Protein AF-A0A7J8K5V8-F1 (afdb_monomer_lite)

InterPro domains:
  IPR052642 Coiled-coil and Forkhead-associated domain-containing protein [PTHR18853] (5-247)
  IPR060375 CCDC27/FHAD1, coiled-coil [PF28447] (1-233)

Sequence (247 aa):
MAQLEEYEQVIQDFQAELESTRTRYSLATGAILSLQRQVDFQESQLQKVSMENELLQTELRERKQQLQAMTDKFSNIREDKKQQEMAGLTEKDNLILRQQVWELEQELAKREHTISEFDAKVSQLQVQLSQSQKLLQRQQQLQEEAHSKTETVQQAEQQARVALESAQSRLERLRNKIIQATFSTLGTKSLATEISDNDILDALQRIISERTDYYNQLKQKGVKVPPLQQSEISSSASKPKKATASK

Secondary structure (DSSP, 8-state):
-HHHHHHHHHHHHHHHHHHHHHHHHHHHHHHHHHHHHHHHHHHHHHHHHHHHHHHHHHHHHHHHHHHHHHHHHHHHHHHHHHHHHHHHHHHHHHHHHHHHHHHHHHHHHHHHHHHHHHHHHHHHHHHHHHHHHHHHHHHHHHHHHHHHHHHHHHHHHHHHHHHHHHHHHHHHHHHHHHHHHHH-STTPPP--S---HHHHHHHHHHHHHHHHHHHHHHHHTT-----S---------PPPPP-----

Structure (mmCIF, N/CA/C/O backbone):
data_AF-A0A7J8K5V8-F1
#
_entry.id   AF-A0A7J8K5V8-F1
#
loop_
_atom_site.group_PDB
_atom_site.id
_atom_site.type_symbol
_atom_site.label_atom_id
_atom_site.label_alt_id
_atom_site.label_comp_id
_atom_site.label_asym_id
_atom_site.label_entity_id
_atom_site.label_seq_id
_atom_site.pdbx_PDB_ins_code
_atom_site.Cartn_x
_atom_site.Cartn_y
_atom_site.Cartn_z
_atom_site.occupancy
_atom_site.B_iso_or_equiv
_atom_site.auth_seq_id
_atom_site.auth_comp_id
_atom_site.auth_asym_id
_atom_site.auth_atom_id
_atom_site.pdbx_PDB_model_num
ATOM 1 N N . MET A 1 1 ? 67.544 40.973 -116.238 1.00 60.12 1 MET A N 1
ATOM 2 C CA . MET A 1 1 ? 68.318 39.957 -115.497 1.00 60.12 1 MET A CA 1
ATOM 3 C C . MET A 1 1 ? 68.198 40.200 -113.995 1.00 60.12 1 MET A C 1
ATOM 5 O O . MET A 1 1 ? 67.524 39.403 -113.372 1.00 60.12 1 MET A O 1
ATOM 9 N N . ALA A 1 2 ? 68.637 41.346 -113.452 1.00 70.31 2 ALA A N 1
ATOM 10 C CA . ALA A 1 2 ? 68.560 41.651 -112.007 1.00 70.31 2 ALA A CA 1
ATOM 11 C C . ALA A 1 2 ? 67.162 41.522 -111.345 1.00 70.31 2 ALA A C 1
ATOM 13 O O . ALA A 1 2 ? 67.040 40.910 -110.296 1.00 70.31 2 ALA A O 1
ATOM 14 N N . GLN A 1 3 ? 66.086 42.021 -111.970 1.00 71.94 3 GLN A N 1
ATOM 15 C CA . GLN A 1 3 ? 64.726 41.892 -111.403 1.00 71.94 3 GLN A CA 1
ATOM 16 C C . GLN A 1 3 ? 64.234 40.438 -111.323 1.00 71.94 3 GLN A C 1
ATOM 18 O O . GLN A 1 3 ? 63.462 40.093 -110.440 1.00 71.94 3 GLN A O 1
ATOM 23 N N . LEU A 1 4 ? 64.663 39.586 -112.257 1.00 76.19 4 LEU A N 1
ATOM 24 C CA . LEU A 1 4 ? 64.275 38.173 -112.302 1.00 76.19 4 LEU A CA 1
ATOM 25 C C . LEU A 1 4 ? 64.953 37.388 -111.170 1.00 76.19 4 LEU A C 1
ATOM 27 O O . LEU A 1 4 ? 64.303 36.567 -110.534 1.00 76.19 4 LEU A O 1
ATOM 31 N N . GLU A 1 5 ? 66.216 37.710 -110.884 1.00 79.00 5 GLU A N 1
ATOM 32 C CA . GLU A 1 5 ? 66.985 37.154 -109.763 1.00 79.00 5 GLU A CA 1
ATOM 33 C C . GLU A 1 5 ? 66.413 37.592 -108.402 1.00 79.00 5 GLU A C 1
ATOM 35 O O . GLU A 1 5 ? 66.308 36.777 -107.490 1.00 79.00 5 GLU A O 1
ATOM 40 N N . GLU A 1 6 ? 65.961 38.845 -108.265 1.00 80.50 6 GLU A N 1
ATOM 41 C CA . GLU A 1 6 ? 65.279 39.316 -107.048 1.00 80.50 6 GLU A CA 1
ATOM 42 C C . GLU A 1 6 ? 63.949 38.587 -106.803 1.00 80.50 6 GLU A C 1
ATOM 44 O O . GLU A 1 6 ? 63.669 38.171 -105.678 1.00 80.50 6 GLU A O 1
ATOM 49 N N . TYR A 1 7 ? 63.134 38.380 -107.844 1.00 84.38 7 TYR A N 1
ATOM 50 C CA . TYR A 1 7 ? 61.904 37.591 -107.716 1.00 84.38 7 TYR A CA 1
ATOM 51 C C . TYR A 1 7 ? 62.188 36.127 -107.360 1.00 84.38 7 TYR A C 1
ATOM 53 O O . TYR A 1 7 ? 61.447 35.541 -106.572 1.00 84.38 7 TYR A O 1
ATOM 61 N N . GLU A 1 8 ? 63.253 35.539 -107.905 1.00 85.94 8 GLU A N 1
ATOM 62 C CA . GLU A 1 8 ? 63.662 34.170 -107.587 1.00 85.94 8 GLU A CA 1
ATOM 63 C C . GLU A 1 8 ? 64.118 34.034 -106.125 1.00 85.94 8 GLU A C 1
ATOM 65 O O . GLU A 1 8 ? 63.679 33.109 -105.439 1.00 85.94 8 GLU A O 1
ATOM 70 N N . GLN A 1 9 ? 64.893 34.995 -105.611 1.00 87.81 9 GLN A N 1
ATOM 71 C CA . GLN A 1 9 ? 65.298 35.040 -104.202 1.00 87.81 9 GLN A CA 1
ATOM 72 C C . GLN A 1 9 ? 64.086 35.154 -103.264 1.00 87.81 9 GLN A C 1
ATOM 74 O O . GLN A 1 9 ? 63.970 34.398 -102.302 1.00 87.81 9 GLN A O 1
ATOM 79 N N . VAL A 1 10 ? 63.136 36.040 -103.577 1.00 90.25 10 VAL A N 1
ATOM 80 C CA . VAL A 1 10 ? 61.910 36.219 -102.781 1.00 90.25 10 VAL A CA 1
ATOM 81 C C . VAL A 1 10 ? 61.050 34.947 -102.770 1.00 90.25 10 VAL A C 1
ATOM 83 O O . VAL A 1 10 ? 60.479 34.593 -101.740 1.00 90.25 10 VAL A O 1
ATOM 86 N N . ILE A 1 11 ? 60.964 34.223 -103.891 1.00 89.56 11 ILE A N 1
ATOM 87 C CA . ILE A 1 11 ? 60.248 32.940 -103.957 1.00 89.56 11 ILE A CA 1
ATOM 88 C C . ILE A 1 11 ? 60.929 31.881 -103.078 1.00 89.56 11 ILE A C 1
ATOM 90 O O . ILE A 1 11 ? 60.230 31.138 -102.386 1.00 89.56 11 ILE A O 1
ATOM 94 N N . GLN A 1 12 ? 62.263 31.811 -103.077 1.00 91.69 12 GLN A N 1
ATOM 95 C CA . GLN A 1 12 ? 63.013 30.882 -102.224 1.00 91.69 12 GLN A CA 1
ATOM 96 C C . GLN A 1 12 ? 62.826 31.198 -100.733 1.00 91.69 12 GLN A C 1
ATOM 98 O O . GLN A 1 12 ? 62.569 30.286 -99.943 1.00 91.69 12 GLN A O 1
ATOM 103 N N . ASP A 1 13 ? 62.863 32.478 -100.357 1.00 91.56 13 ASP A N 1
ATOM 104 C CA . ASP A 1 13 ? 62.632 32.920 -98.978 1.00 91.56 13 ASP A CA 1
ATOM 105 C C . ASP A 1 13 ? 61.206 32.568 -98.513 1.00 91.56 13 ASP A C 1
ATOM 107 O O . ASP A 1 13 ? 61.022 32.000 -97.432 1.00 91.56 13 ASP A O 1
ATOM 111 N N . PHE A 1 14 ? 60.193 32.792 -99.362 1.00 93.19 14 PHE A N 1
ATOM 112 C CA . PHE A 1 14 ? 58.815 32.385 -99.066 1.00 93.19 14 PHE A CA 1
ATOM 113 C C . PHE A 1 14 ? 58.658 30.868 -98.923 1.00 93.19 14 PHE A C 1
ATOM 115 O O . PHE A 1 14 ? 57.919 30.409 -98.050 1.00 93.19 14 PHE A O 1
ATOM 122 N N . GLN A 1 15 ? 59.338 30.069 -99.749 1.00 93.25 15 GLN A N 1
ATOM 123 C CA . GLN A 1 15 ? 59.314 28.609 -99.625 1.00 93.25 15 GLN A CA 1
ATOM 124 C C . GLN A 1 15 ? 59.940 28.143 -98.304 1.00 93.25 15 GLN A C 1
ATOM 126 O O . GLN A 1 15 ? 59.374 27.279 -97.629 1.00 93.25 15 GLN A O 1
ATOM 131 N N . ALA A 1 16 ? 61.063 28.742 -97.896 1.00 93.69 16 ALA A N 1
ATOM 132 C CA . ALA A 1 16 ? 61.712 28.440 -96.624 1.00 93.69 16 ALA A CA 1
ATOM 133 C C . ALA A 1 16 ? 60.824 28.812 -95.422 1.00 93.69 16 ALA A C 1
ATOM 135 O O . ALA A 1 16 ? 60.692 28.035 -94.470 1.00 93.69 16 ALA A O 1
ATOM 136 N N . GLU A 1 17 ? 60.166 29.972 -95.469 1.00 95.25 17 GLU A N 1
ATOM 137 C CA . GLU A 1 17 ? 59.253 30.412 -94.413 1.00 95.25 17 GLU A CA 1
ATOM 138 C C . GLU A 1 17 ? 57.983 29.547 -94.340 1.00 95.25 17 GLU A C 1
ATOM 140 O O . GLU A 1 17 ? 57.510 29.219 -93.243 1.00 95.25 17 GLU A O 1
ATOM 145 N N . LEU A 1 18 ? 57.462 29.102 -95.488 1.00 95.38 18 LEU A N 1
ATOM 146 C CA . LEU A 1 18 ? 56.316 28.197 -95.561 1.00 95.38 18 LEU A CA 1
ATOM 147 C C . LEU A 1 18 ? 56.646 26.827 -94.956 1.00 95.38 18 LEU A C 1
ATOM 149 O O . LEU A 1 18 ? 55.877 26.329 -94.131 1.00 95.38 18 LEU A O 1
ATOM 153 N N . GLU A 1 19 ? 57.803 26.244 -95.277 1.00 95.81 19 GLU A N 1
ATOM 154 C CA . GLU A 1 19 ? 58.251 24.977 -94.677 1.00 95.81 19 GLU A CA 1
ATOM 155 C C . GLU A 1 19 ? 58.538 25.116 -93.169 1.00 95.81 19 GLU A C 1
ATOM 157 O O . GLU A 1 19 ? 58.122 24.277 -92.360 1.00 95.81 19 GLU A O 1
ATOM 162 N N . SER A 1 20 ? 59.145 26.226 -92.738 1.00 96.25 20 SER A N 1
ATOM 163 C CA . SER A 1 20 ? 59.313 26.555 -91.312 1.00 96.25 20 SER A CA 1
ATOM 164 C C . SER A 1 20 ? 57.969 26.675 -90.579 1.00 96.25 20 SER A C 1
ATOM 166 O O . SER A 1 20 ? 57.803 26.234 -89.440 1.00 96.25 20 SER A O 1
ATOM 168 N N . THR A 1 21 ? 56.960 27.255 -91.222 1.00 96.25 21 THR A N 1
ATOM 169 C CA . THR A 1 21 ? 55.620 27.384 -90.637 1.00 96.25 21 THR A CA 1
ATOM 170 C C . THR A 1 21 ? 54.894 26.040 -90.600 1.00 96.25 21 THR A C 1
ATOM 172 O O . THR A 1 21 ? 54.272 25.704 -89.593 1.00 96.25 21 THR A O 1
ATOM 175 N N . ARG A 1 22 ? 55.030 25.219 -91.645 1.00 96.50 22 ARG A N 1
ATOM 176 C CA . ARG A 1 22 ? 54.446 23.873 -91.733 1.00 96.50 22 ARG A CA 1
ATOM 177 C C . ARG A 1 22 ? 55.007 22.916 -90.683 1.00 96.50 22 ARG A C 1
ATOM 179 O O . ARG A 1 22 ? 54.249 22.169 -90.058 1.00 96.50 22 ARG A O 1
ATOM 186 N N . THR A 1 23 ? 56.320 22.943 -90.465 1.00 96.69 23 THR A N 1
ATOM 187 C CA . THR A 1 23 ? 56.980 22.146 -89.420 1.00 96.69 23 THR A CA 1
ATOM 188 C C . THR A 1 23 ? 56.516 22.579 -88.030 1.00 96.69 23 THR A C 1
ATOM 190 O O . THR A 1 23 ? 56.080 21.731 -87.249 1.00 96.69 23 THR A O 1
ATOM 193 N N . ARG A 1 24 ? 56.484 23.890 -87.748 1.00 96.62 24 ARG A N 1
ATOM 194 C CA . ARG A 1 24 ? 55.925 24.436 -86.497 1.00 96.62 24 ARG A CA 1
ATOM 195 C C . ARG A 1 24 ? 54.463 24.041 -86.287 1.00 96.62 24 ARG A C 1
ATOM 197 O O . ARG A 1 24 ? 54.111 23.611 -85.192 1.00 96.62 24 ARG A O 1
ATOM 204 N N . TYR A 1 25 ? 53.629 24.120 -87.324 1.00 97.25 25 TYR A N 1
ATOM 205 C CA . TYR A 1 25 ? 52.227 23.699 -87.266 1.00 97.25 25 TYR A CA 1
ATOM 206 C C . TYR A 1 25 ? 52.083 22.202 -86.955 1.00 97.25 25 TYR A C 1
ATOM 208 O O . TYR A 1 25 ? 51.276 21.816 -86.109 1.00 97.25 25 TYR A O 1
ATOM 216 N N . SER A 1 26 ? 52.898 21.354 -87.586 1.00 96.69 26 SER A N 1
ATOM 217 C CA . SER A 1 26 ? 52.881 19.902 -87.359 1.00 96.69 26 SER A CA 1
ATOM 218 C C . SER A 1 26 ? 53.304 19.548 -85.929 1.00 96.69 26 SER A C 1
ATOM 220 O O . SER A 1 26 ? 52.659 18.723 -85.281 1.00 96.69 26 SER A O 1
ATOM 222 N N . LEU A 1 27 ? 54.336 20.218 -85.401 1.00 97.19 27 LEU A N 1
ATOM 223 C CA . LEU A 1 27 ? 54.778 20.066 -84.011 1.00 97.19 27 LEU A CA 1
ATOM 224 C C . LEU A 1 27 ? 53.715 20.541 -83.017 1.00 97.19 27 LEU A C 1
ATOM 226 O O . LEU A 1 27 ? 53.415 19.827 -82.061 1.00 97.19 27 LEU A O 1
ATOM 230 N N . ALA A 1 28 ? 53.110 21.707 -83.258 1.00 97.50 28 ALA A N 1
ATOM 231 C CA . ALA A 1 28 ? 52.027 22.227 -82.427 1.00 97.50 28 ALA A CA 1
ATOM 232 C C . ALA A 1 28 ? 50.829 21.269 -82.415 1.00 97.50 28 ALA A C 1
ATOM 234 O O . ALA A 1 28 ? 50.306 20.948 -81.352 1.00 97.50 28 ALA A O 1
ATOM 235 N N . THR A 1 29 ? 50.449 20.737 -83.579 1.00 97.69 29 THR A N 1
ATOM 236 C CA . THR A 1 29 ? 49.368 19.750 -83.702 1.00 97.69 29 THR A CA 1
ATOM 237 C C . THR A 1 29 ? 49.690 18.465 -82.932 1.00 97.69 29 THR A C 1
ATOM 239 O O . THR A 1 29 ? 48.841 17.958 -82.201 1.00 97.69 29 THR A O 1
ATOM 242 N N . GLY A 1 30 ? 50.924 17.957 -83.025 1.00 97.75 30 GLY A N 1
ATOM 243 C CA . GLY A 1 30 ? 51.368 16.789 -82.258 1.00 97.75 30 GLY A CA 1
ATOM 244 C C . GLY A 1 30 ? 51.353 17.019 -80.743 1.00 97.75 30 GLY A C 1
ATOM 245 O O . GLY A 1 30 ? 50.888 16.158 -79.994 1.00 97.75 30 GLY A O 1
ATOM 246 N N . ALA A 1 31 ? 51.797 18.195 -80.288 1.00 97.81 31 ALA A N 1
ATOM 247 C CA . ALA A 1 31 ? 51.755 18.581 -78.879 1.00 97.81 31 ALA A CA 1
ATOM 248 C C . ALA A 1 31 ? 50.312 18.689 -78.361 1.00 97.81 31 ALA A C 1
ATOM 250 O O . ALA A 1 31 ? 50.012 18.158 -77.292 1.00 97.81 31 ALA A O 1
ATOM 251 N N . ILE A 1 32 ? 49.409 19.298 -79.140 1.00 97.75 32 ILE A N 1
ATOM 252 C CA . ILE A 1 32 ? 47.977 19.385 -78.816 1.00 97.75 32 ILE A CA 1
ATOM 253 C C . ILE A 1 32 ? 47.377 17.982 -78.673 1.00 97.75 32 ILE A C 1
ATOM 255 O O . ILE A 1 32 ? 46.753 17.693 -77.656 1.00 97.75 32 ILE A O 1
ATOM 259 N N . LEU A 1 33 ? 47.620 17.082 -79.632 1.00 97.50 33 LEU A N 1
ATOM 260 C CA . LEU A 1 33 ? 47.112 15.705 -79.577 1.00 97.50 33 LEU A CA 1
ATOM 261 C C . LEU A 1 33 ? 47.648 14.925 -78.365 1.00 97.50 33 LEU A C 1
ATOM 263 O O . LEU A 1 33 ? 46.909 14.154 -77.753 1.00 97.50 33 LEU A O 1
ATOM 267 N N . SER A 1 34 ? 48.922 15.110 -78.006 1.00 97.94 34 SER A N 1
ATOM 268 C CA . SER A 1 34 ? 49.514 14.463 -76.828 1.00 97.94 34 SER A CA 1
ATOM 269 C C . SER A 1 34 ? 48.912 14.985 -75.524 1.00 97.94 34 SER A C 1
ATOM 271 O O . SER A 1 34 ? 48.587 14.189 -74.644 1.00 97.94 34 SER A O 1
ATOM 273 N N . LEU A 1 35 ? 48.752 16.306 -75.399 1.00 97.88 35 LEU A N 1
ATOM 274 C CA . LEU A 1 35 ? 48.130 16.923 -74.228 1.00 97.88 35 LEU A CA 1
ATOM 275 C C . LEU A 1 35 ? 46.671 16.497 -74.091 1.00 97.88 35 LEU A C 1
ATOM 277 O O . LEU A 1 35 ? 46.241 16.176 -72.989 1.00 97.88 35 LEU A O 1
ATOM 281 N N . GLN A 1 36 ? 45.933 16.413 -75.197 1.00 97.88 36 GLN A N 1
ATOM 282 C CA . GLN A 1 36 ? 44.540 15.982 -75.177 1.00 97.88 36 GLN A CA 1
ATOM 283 C C . GLN A 1 36 ? 44.394 14.547 -74.656 1.00 97.88 36 GLN A C 1
ATOM 285 O O . GLN A 1 36 ? 43.623 14.314 -73.734 1.00 97.88 36 GLN A O 1
ATOM 290 N N . ARG A 1 37 ? 45.233 13.608 -75.118 1.00 97.81 37 ARG A N 1
ATOM 291 C CA . ARG A 1 37 ? 45.260 12.237 -74.568 1.00 97.81 37 ARG A CA 1
ATOM 292 C C . ARG A 1 37 ? 45.576 12.202 -73.072 1.00 97.81 37 ARG A C 1
ATOM 294 O O . ARG A 1 37 ? 45.058 11.350 -72.353 1.00 97.81 37 ARG A O 1
ATOM 301 N N . GLN A 1 38 ? 46.459 13.086 -72.608 1.00 97.94 38 GLN A N 1
ATOM 302 C CA . GLN A 1 38 ? 46.801 13.174 -71.192 1.00 97.94 38 GLN A CA 1
ATOM 303 C C . GLN A 1 38 ? 45.631 13.715 -70.360 1.00 97.94 38 GLN A C 1
ATOM 305 O O . GLN A 1 38 ? 45.382 13.185 -69.278 1.00 97.94 38 GLN A O 1
ATOM 310 N N . VAL A 1 39 ? 44.907 14.714 -70.871 1.00 98.06 39 VAL A N 1
ATOM 311 C CA . VAL A 1 39 ? 43.679 15.232 -70.252 1.00 98.06 39 VAL A CA 1
ATOM 312 C C . VAL A 1 39 ? 42.625 14.131 -70.175 1.00 98.06 39 VAL A C 1
ATOM 314 O O . VAL A 1 39 ? 42.163 13.842 -69.077 1.00 98.06 39 VAL A O 1
ATOM 317 N N . ASP A 1 40 ? 42.349 13.427 -71.276 1.00 98.12 40 ASP A N 1
ATOM 318 C CA . ASP A 1 40 ? 41.360 12.339 -71.309 1.00 98.12 40 ASP A CA 1
ATOM 319 C C . ASP A 1 40 ? 41.688 11.235 -70.281 1.00 98.12 40 ASP A C 1
ATOM 321 O O . ASP A 1 40 ? 40.818 10.725 -69.568 1.00 98.12 40 ASP A O 1
ATOM 325 N N . PHE A 1 41 ? 42.971 10.871 -70.160 1.00 97.81 41 PHE A N 1
ATOM 326 C CA . PHE A 1 41 ? 43.418 9.898 -69.163 1.00 97.81 41 PHE A CA 1
ATOM 327 C C . PHE A 1 41 ? 43.209 10.405 -67.731 1.00 97.81 41 PHE A C 1
ATOM 329 O O . PHE A 1 41 ? 42.717 9.663 -66.879 1.00 97.81 41 PHE A O 1
ATOM 336 N N . GLN A 1 42 ? 43.570 11.660 -67.454 1.00 98.06 42 GLN A N 1
ATOM 337 C CA . GLN A 1 42 ? 43.387 12.267 -66.135 1.00 98.06 42 GLN A CA 1
ATOM 338 C C . GLN A 1 42 ? 41.906 12.414 -65.771 1.00 98.06 42 GLN A C 1
ATOM 340 O O . GLN A 1 42 ? 41.544 12.142 -64.627 1.00 98.06 42 GLN A O 1
ATOM 345 N N . GLU A 1 43 ? 41.045 12.763 -66.726 1.00 97.94 43 GLU A N 1
ATOM 346 C CA . GLU A 1 43 ? 39.593 12.822 -66.540 1.00 97.94 43 GLU A CA 1
ATOM 347 C C . GLU A 1 43 ? 39.019 11.451 -66.175 1.00 97.94 43 GLU A C 1
ATOM 349 O O . GLU A 1 43 ? 38.251 11.339 -65.219 1.00 97.94 43 GLU A O 1
ATOM 354 N N . SER A 1 44 ? 39.446 10.387 -66.861 1.00 97.69 44 SER A N 1
ATOM 355 C CA . SER A 1 44 ? 39.025 9.020 -66.535 1.00 97.69 44 SER A CA 1
ATOM 356 C C . SER A 1 44 ? 39.462 8.595 -65.126 1.00 97.69 44 SER A C 1
ATOM 358 O O . SER A 1 44 ? 38.671 8.015 -64.377 1.00 97.69 44 SER A O 1
ATOM 360 N N . GLN A 1 45 ? 40.696 8.920 -64.724 1.00 98.25 45 GLN A N 1
ATOM 361 C CA . GLN A 1 45 ? 41.166 8.648 -63.361 1.00 98.25 45 GLN A CA 1
ATOM 362 C C . GLN A 1 45 ? 40.378 9.446 -62.318 1.00 98.25 45 GLN A C 1
ATOM 364 O O . GLN A 1 45 ? 39.998 8.897 -61.283 1.00 98.25 45 GLN A O 1
ATOM 369 N N . LEU A 1 46 ? 40.087 10.721 -62.594 1.00 98.12 46 LEU A N 1
ATOM 370 C CA . LEU A 1 46 ? 39.305 11.571 -61.701 1.00 98.12 46 LEU A CA 1
ATOM 371 C C . LEU A 1 46 ? 37.883 11.030 -61.520 1.00 98.12 46 LEU A C 1
ATOM 373 O O . LEU A 1 46 ? 37.403 10.953 -60.391 1.00 98.12 46 LEU A O 1
ATOM 377 N N . GLN A 1 47 ? 37.234 10.599 -62.605 1.00 98.19 47 GLN A N 1
ATOM 378 C CA . GLN A 1 47 ? 35.913 9.970 -62.548 1.00 98.19 47 GLN A CA 1
ATOM 379 C C . GLN A 1 47 ? 35.932 8.702 -61.693 1.00 98.19 47 GLN A C 1
ATOM 381 O O . GLN A 1 47 ? 35.071 8.535 -60.830 1.00 98.19 47 GLN A O 1
ATOM 386 N N . LYS A 1 48 ? 36.944 7.843 -61.867 1.00 98.12 48 LYS A N 1
ATOM 387 C CA . LYS A 1 48 ? 37.087 6.622 -61.067 1.00 98.12 48 LYS A CA 1
ATOM 388 C C . LYS A 1 48 ? 37.206 6.930 -59.570 1.00 98.12 48 LYS A C 1
ATOM 390 O O . LYS A 1 48 ? 36.469 6.359 -58.770 1.00 98.12 48 LYS A O 1
ATOM 395 N N . VAL A 1 49 ? 38.079 7.867 -59.199 1.00 98.00 49 VAL A N 1
ATOM 396 C CA . VAL A 1 49 ? 38.253 8.288 -57.797 1.00 98.00 49 VAL A CA 1
ATOM 397 C C . VAL A 1 49 ? 36.981 8.942 -57.249 1.00 98.00 49 VAL A C 1
ATOM 399 O O . VAL A 1 49 ? 36.636 8.728 -56.089 1.00 98.00 49 VAL A O 1
ATOM 402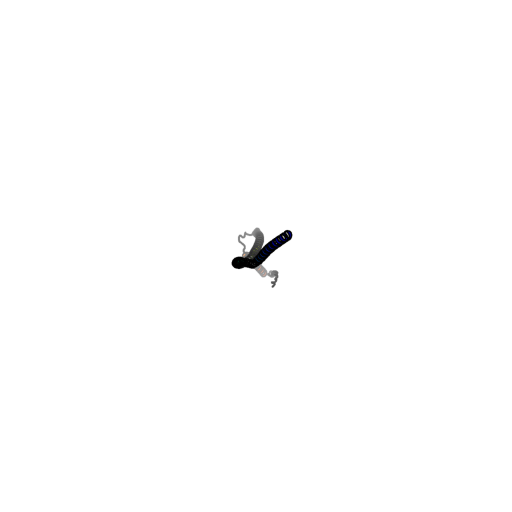 N N . SER A 1 50 ? 36.257 9.709 -58.070 1.00 98.31 50 SER A N 1
ATOM 403 C CA . SER A 1 50 ? 34.979 10.312 -57.676 1.00 98.31 50 SER A CA 1
ATOM 404 C C . SER A 1 50 ? 33.940 9.246 -57.325 1.00 98.31 50 SER A C 1
ATOM 406 O O . SER A 1 50 ? 33.316 9.331 -56.269 1.00 98.31 50 SER A O 1
ATOM 408 N N . MET A 1 51 ? 33.804 8.207 -58.156 1.00 97.88 51 MET A N 1
ATOM 409 C CA . MET A 1 51 ? 32.885 7.093 -57.896 1.00 97.88 51 MET A CA 1
ATOM 410 C C . MET A 1 51 ? 33.269 6.304 -56.637 1.00 97.88 51 MET A C 1
ATOM 412 O O . MET A 1 51 ? 32.404 5.969 -55.829 1.00 97.88 51 MET A O 1
ATOM 416 N N . GLU A 1 52 ? 34.561 6.026 -56.440 1.00 98.19 52 GLU A N 1
ATOM 417 C CA . GLU A 1 52 ? 35.051 5.355 -55.229 1.00 98.19 52 GLU A CA 1
ATOM 418 C C . GLU A 1 52 ? 34.756 6.184 -53.968 1.00 98.19 52 GLU A C 1
ATOM 420 O O . GLU A 1 52 ? 34.332 5.640 -52.949 1.00 98.19 52 GLU A O 1
ATOM 425 N N . ASN A 1 53 ? 34.913 7.509 -54.036 1.00 98.12 53 ASN A N 1
ATOM 426 C CA . ASN A 1 53 ? 34.607 8.405 -52.924 1.00 98.12 53 ASN A CA 1
ATOM 427 C C . ASN A 1 53 ? 33.107 8.409 -52.590 1.00 98.12 53 ASN A C 1
ATOM 429 O O . ASN A 1 53 ? 32.742 8.295 -51.421 1.00 98.12 53 ASN A O 1
ATOM 433 N N . GLU A 1 54 ? 32.233 8.475 -53.596 1.00 98.19 54 GLU A N 1
ATOM 434 C CA . GLU A 1 54 ? 30.781 8.390 -53.395 1.00 98.19 54 GLU A CA 1
ATOM 435 C C . GLU A 1 54 ? 30.377 7.077 -52.712 1.00 98.19 54 GLU A C 1
ATOM 437 O O . GLU A 1 54 ? 29.627 7.097 -51.731 1.00 98.19 54 GLU A O 1
ATOM 442 N N . LEU A 1 55 ? 30.933 5.948 -53.162 1.00 98.19 55 LEU A N 1
ATOM 443 C CA . LEU A 1 55 ? 30.684 4.642 -52.555 1.00 98.19 55 LEU A CA 1
ATOM 444 C C . LEU A 1 55 ? 31.146 4.618 -51.092 1.00 98.19 55 LEU A C 1
ATOM 446 O O . LEU A 1 55 ? 30.358 4.296 -50.200 1.00 98.19 55 LEU A O 1
ATOM 450 N N . LEU A 1 56 ? 32.372 5.058 -50.809 1.00 98.50 56 LEU A N 1
ATOM 451 C CA . LEU A 1 56 ? 32.890 5.120 -49.439 1.00 98.50 56 LEU A CA 1
ATOM 452 C C . LEU A 1 56 ? 32.062 6.050 -48.539 1.00 98.50 56 LEU A C 1
ATOM 454 O O . LEU A 1 56 ? 31.850 5.749 -47.362 1.00 98.50 56 LEU A O 1
ATOM 458 N N . GLN A 1 57 ? 31.547 7.163 -49.065 1.00 98.50 57 GLN A N 1
ATOM 459 C CA . GLN A 1 57 ? 30.650 8.044 -48.314 1.00 98.50 57 GLN A CA 1
ATOM 460 C C . GLN A 1 57 ? 29.319 7.367 -47.978 1.00 98.50 57 GLN A C 1
ATOM 462 O O . GLN A 1 57 ? 28.796 7.564 -46.875 1.00 98.50 57 GLN A O 1
ATOM 467 N N . THR A 1 58 ? 28.763 6.578 -48.903 1.00 98.38 58 THR A N 1
ATOM 468 C CA . THR A 1 58 ? 27.543 5.805 -48.636 1.00 98.38 58 THR A CA 1
ATOM 469 C C . THR A 1 58 ? 27.777 4.744 -47.565 1.00 98.38 58 THR A C 1
ATOM 471 O O . THR A 1 58 ? 27.052 4.740 -46.569 1.00 98.38 58 THR A O 1
ATOM 474 N N . GLU A 1 59 ? 28.853 3.959 -47.669 1.00 98.44 59 GLU A N 1
ATOM 475 C CA . GLU A 1 59 ? 29.217 2.960 -46.659 1.00 98.44 59 GLU A CA 1
ATOM 476 C C . GLU A 1 59 ? 29.455 3.598 -45.286 1.00 98.44 59 GLU A C 1
ATOM 478 O O . GLU A 1 59 ? 28.972 3.104 -44.266 1.00 98.44 59 GLU A O 1
ATOM 483 N N . LEU A 1 60 ? 30.149 4.740 -45.233 1.00 98.50 60 LEU A N 1
ATOM 484 C CA . LEU A 1 60 ? 30.377 5.463 -43.984 1.00 98.50 60 LEU A CA 1
ATOM 485 C C . LEU A 1 60 ? 29.055 5.898 -43.335 1.00 98.50 60 LEU A C 1
ATOM 487 O O . LEU A 1 60 ? 28.914 5.830 -42.110 1.00 98.50 60 LEU A O 1
ATOM 491 N N . ARG A 1 61 ? 28.082 6.351 -44.134 1.00 98.50 61 ARG A N 1
ATOM 492 C CA . ARG A 1 61 ? 26.757 6.748 -43.642 1.00 98.50 61 ARG A CA 1
ATOM 493 C C . ARG A 1 61 ? 25.997 5.550 -43.079 1.00 98.50 61 ARG A C 1
ATOM 495 O O . ARG A 1 61 ? 25.465 5.647 -41.974 1.00 98.50 61 ARG A O 1
ATOM 502 N N . GLU A 1 62 ? 25.992 4.429 -43.789 1.00 98.44 62 GLU A N 1
ATOM 503 C CA . GLU A 1 62 ? 25.347 3.192 -43.340 1.00 98.44 62 GLU A CA 1
ATOM 504 C C . GLU A 1 62 ? 25.986 2.658 -42.056 1.00 98.44 62 GLU A C 1
ATOM 506 O O . GLU A 1 62 ? 25.287 2.337 -41.094 1.00 98.44 62 GLU A O 1
ATOM 511 N N . ARG A 1 63 ? 27.321 2.645 -41.977 1.00 98.44 63 ARG A N 1
ATOM 512 C CA . ARG A 1 63 ? 28.048 2.231 -40.769 1.00 98.44 63 ARG A CA 1
ATOM 513 C C . ARG A 1 63 ? 27.738 3.129 -39.576 1.00 98.44 63 ARG A C 1
ATOM 515 O O . ARG A 1 63 ? 27.545 2.617 -38.475 1.00 98.44 63 ARG A O 1
ATOM 522 N N . LYS A 1 64 ? 27.626 4.447 -39.773 1.00 98.44 64 LYS A N 1
ATOM 523 C CA . LYS A 1 64 ? 27.194 5.378 -38.715 1.00 98.44 64 LYS A CA 1
ATOM 524 C C . LYS A 1 64 ? 25.779 5.070 -38.227 1.00 98.44 64 LYS A C 1
ATOM 526 O O . LYS A 1 64 ? 25.556 5.033 -37.021 1.00 98.44 64 LYS A O 1
ATOM 531 N N . GLN A 1 65 ? 24.844 4.805 -39.139 1.00 98.50 65 GLN A N 1
ATOM 532 C CA . GLN A 1 65 ? 23.474 4.427 -38.775 1.00 98.50 65 GLN A CA 1
ATOM 533 C C . GLN A 1 65 ? 23.434 3.105 -37.999 1.00 98.50 65 GLN A C 1
ATOM 535 O O . GLN A 1 65 ? 22.750 3.009 -36.983 1.00 98.50 65 GLN A O 1
ATOM 540 N N . GLN A 1 66 ? 24.212 2.106 -38.424 1.00 98.50 66 GLN A N 1
ATOM 541 C CA . GLN A 1 66 ? 24.328 0.829 -37.716 1.00 98.50 66 GLN A CA 1
ATOM 542 C C . GLN A 1 66 ? 24.904 1.002 -36.306 1.00 98.50 66 GLN A C 1
ATOM 544 O O . GLN A 1 66 ? 24.381 0.420 -35.356 1.00 98.50 66 GLN A O 1
ATOM 549 N N . LEU A 1 67 ? 25.955 1.813 -36.148 1.00 98.44 67 LEU A N 1
ATOM 550 C CA . LEU A 1 67 ? 26.543 2.113 -34.840 1.00 98.44 67 LEU A CA 1
ATOM 551 C C . LEU A 1 67 ? 25.550 2.826 -33.918 1.00 98.44 67 LEU A C 1
ATOM 553 O O . LEU A 1 67 ? 25.457 2.468 -32.742 1.00 98.44 67 LEU A O 1
ATOM 557 N N . GLN A 1 68 ? 24.780 3.780 -34.444 1.00 98.44 68 GLN A N 1
ATOM 558 C CA . GLN A 1 68 ? 23.736 4.449 -33.671 1.00 98.44 68 GLN A CA 1
ATOM 559 C C . GLN A 1 68 ? 22.667 3.448 -33.223 1.00 98.44 68 GLN A C 1
ATOM 561 O O . GLN A 1 68 ? 22.388 3.341 -32.033 1.00 98.44 68 GLN A O 1
ATOM 566 N N . ALA A 1 69 ? 22.159 2.625 -34.144 1.00 98.50 69 ALA A N 1
ATOM 567 C CA . ALA A 1 69 ? 21.158 1.613 -33.826 1.00 98.50 69 ALA A CA 1
ATOM 568 C C . ALA A 1 69 ? 21.657 0.593 -32.786 1.00 98.50 69 ALA A C 1
ATOM 570 O O . ALA A 1 69 ? 20.895 0.158 -31.924 1.00 98.50 69 ALA A O 1
ATOM 571 N N . MET A 1 70 ? 22.935 0.200 -32.837 1.00 98.25 70 MET A N 1
ATOM 572 C CA . MET A 1 70 ? 23.533 -0.648 -31.800 1.00 98.25 70 MET A CA 1
ATOM 573 C C . MET A 1 70 ? 23.631 0.079 -30.457 1.00 98.25 70 MET A C 1
ATOM 575 O O . MET A 1 70 ? 23.309 -0.512 -29.429 1.00 98.25 70 MET A O 1
ATOM 579 N N . THR A 1 71 ? 24.030 1.350 -30.457 1.00 98.19 71 THR A N 1
ATOM 580 C CA . THR A 1 71 ? 24.108 2.178 -29.243 1.00 98.19 71 THR A CA 1
ATOM 581 C C . THR A 1 71 ? 22.745 2.291 -28.560 1.00 98.19 71 THR A C 1
ATOM 583 O O . THR A 1 71 ? 22.647 2.089 -27.346 1.00 98.19 71 THR A O 1
ATOM 586 N N . ASP A 1 72 ? 21.685 2.520 -29.335 1.00 98.38 72 ASP A N 1
ATOM 587 C CA . ASP A 1 72 ? 20.317 2.604 -28.823 1.00 98.38 72 ASP A CA 1
ATOM 588 C C . ASP A 1 72 ? 19.873 1.253 -28.242 1.00 98.38 72 ASP A C 1
ATOM 590 O O . ASP A 1 72 ? 19.362 1.187 -27.123 1.00 98.38 72 ASP A O 1
ATOM 594 N N . LYS A 1 73 ? 20.160 0.143 -28.941 1.00 98.44 73 LYS A N 1
ATOM 595 C CA . LYS A 1 73 ? 19.869 -1.215 -28.449 1.00 98.44 73 LYS A CA 1
ATOM 596 C C . LYS A 1 73 ? 20.568 -1.519 -27.125 1.00 98.44 73 LYS A C 1
ATOM 598 O O . LYS A 1 73 ? 19.926 -2.022 -26.209 1.00 98.44 73 LYS A O 1
ATOM 603 N N . PHE A 1 74 ? 21.860 -1.214 -26.996 1.00 98.12 74 PHE A N 1
ATOM 604 C CA . PHE A 1 74 ? 22.589 -1.438 -25.743 1.00 98.12 74 PHE A CA 1
ATOM 605 C C . PHE A 1 74 ? 22.090 -0.545 -24.604 1.00 98.12 74 PHE A C 1
ATOM 607 O O . PHE A 1 74 ? 22.072 -0.985 -23.452 1.00 98.12 74 PHE A O 1
ATOM 614 N N . SER A 1 75 ? 21.670 0.682 -24.917 1.00 97.94 75 SER A N 1
ATOM 615 C CA . SER A 1 75 ? 21.074 1.592 -23.936 1.00 97.94 75 SER A CA 1
ATOM 616 C C . SER A 1 75 ? 19.742 1.048 -23.418 1.00 97.94 75 SER A C 1
ATOM 618 O O . SER A 1 75 ? 19.562 0.960 -22.205 1.00 97.94 75 SER A O 1
ATOM 620 N N . ASN A 1 76 ? 18.870 0.577 -24.314 1.00 98.19 76 ASN A N 1
ATOM 621 C CA . ASN A 1 76 ? 17.590 -0.028 -23.942 1.00 98.19 76 ASN A CA 1
ATOM 622 C C . ASN A 1 76 ? 17.783 -1.303 -23.116 1.00 98.19 76 ASN A C 1
ATOM 624 O O . ASN A 1 76 ? 17.214 -1.406 -22.041 1.00 98.19 76 ASN A O 1
ATOM 628 N N . ILE A 1 77 ? 18.666 -2.222 -23.530 1.00 98.19 77 ILE A N 1
ATOM 629 C CA . ILE A 1 77 ? 18.952 -3.453 -22.764 1.00 98.19 77 ILE A CA 1
ATOM 630 C C . ILE A 1 77 ? 19.404 -3.128 -21.334 1.00 98.19 77 ILE A C 1
ATOM 632 O O . ILE A 1 77 ? 19.040 -3.820 -20.381 1.00 98.19 77 ILE A O 1
ATOM 636 N N . ARG A 1 78 ? 20.223 -2.084 -21.170 1.00 97.50 78 ARG A N 1
ATOM 637 C CA . ARG A 1 78 ? 20.692 -1.658 -19.851 1.00 97.50 78 ARG A CA 1
ATOM 638 C C . ARG A 1 78 ? 19.550 -1.102 -19.001 1.00 97.50 78 ARG A C 1
ATOM 640 O O . ARG A 1 78 ? 19.467 -1.457 -17.825 1.00 97.50 78 ARG A O 1
ATOM 647 N N . GLU A 1 79 ? 18.709 -0.240 -19.567 1.00 97.62 79 GLU A N 1
ATOM 648 C CA . GLU A 1 79 ? 17.589 0.349 -18.830 1.00 97.62 79 GLU A CA 1
ATOM 649 C C . GLU A 1 79 ? 16.506 -0.695 -18.522 1.00 97.62 79 GLU A C 1
ATOM 651 O O . GLU A 1 79 ? 16.046 -0.751 -17.387 1.00 97.62 79 GLU A O 1
ATOM 656 N N . ASP A 1 80 ? 16.185 -1.589 -19.458 1.00 98.12 80 ASP A N 1
ATOM 657 C CA . ASP A 1 80 ? 15.239 -2.694 -19.260 1.00 98.12 80 ASP A CA 1
ATOM 658 C C . ASP A 1 80 ? 15.687 -3.607 -18.115 1.00 98.12 80 ASP A C 1
ATOM 660 O O . ASP A 1 80 ? 14.896 -3.945 -17.234 1.00 98.12 80 ASP A O 1
ATOM 664 N N . LYS A 1 81 ? 16.981 -3.958 -18.063 1.00 98.00 81 LYS A N 1
ATOM 665 C CA . LYS A 1 81 ? 17.534 -4.757 -16.961 1.00 98.00 81 LYS A CA 1
ATOM 666 C C . LYS A 1 81 ? 17.357 -4.055 -15.613 1.00 98.00 81 LYS A C 1
ATOM 668 O O . LYS A 1 81 ? 16.940 -4.678 -14.639 1.00 98.00 81 LYS A O 1
ATOM 673 N N . LYS A 1 82 ? 17.649 -2.756 -15.554 1.00 98.19 82 LYS A N 1
ATOM 674 C CA . LYS A 1 82 ? 17.471 -1.942 -14.346 1.00 98.19 82 LYS A CA 1
ATOM 675 C C . LYS A 1 82 ? 15.995 -1.857 -13.938 1.00 98.19 82 LYS A C 1
ATOM 677 O O . LYS A 1 82 ? 15.685 -1.986 -12.757 1.00 98.19 82 LYS A O 1
ATOM 682 N N . GLN A 1 83 ? 15.080 -1.674 -14.890 1.00 98.06 83 GLN A N 1
ATOM 683 C CA . GLN A 1 83 ? 13.639 -1.672 -14.628 1.00 98.06 83 GLN A CA 1
ATOM 684 C C . GLN A 1 83 ? 13.159 -3.027 -14.103 1.00 98.06 83 GLN A C 1
ATOM 686 O O . GLN A 1 83 ? 12.391 -3.068 -13.146 1.00 98.06 83 GLN A O 1
ATOM 691 N N . GLN A 1 84 ? 13.652 -4.130 -14.668 1.00 98.19 84 GLN A N 1
ATOM 692 C CA . GLN A 1 84 ? 13.334 -5.480 -14.211 1.00 98.19 84 GLN A CA 1
ATOM 693 C C . GLN A 1 84 ? 13.818 -5.734 -12.776 1.00 98.19 84 GLN A C 1
ATOM 695 O O . GLN A 1 84 ? 13.081 -6.300 -11.971 1.00 98.19 84 GLN A O 1
ATOM 700 N N . GLU A 1 85 ? 15.030 -5.294 -12.428 1.00 97.88 85 GLU A N 1
ATOM 701 C CA . GLU A 1 85 ? 15.552 -5.390 -11.058 1.00 97.88 85 GLU A CA 1
ATOM 702 C C . GLU A 1 85 ? 14.694 -4.580 -10.072 1.00 97.88 85 GLU A C 1
ATOM 704 O O . GLU A 1 85 ? 14.315 -5.091 -9.015 1.00 97.88 85 GLU A O 1
ATOM 709 N N . MET A 1 86 ? 14.314 -3.352 -10.440 1.00 97.81 86 MET A N 1
ATOM 710 C CA . MET A 1 86 ? 13.422 -2.511 -9.633 1.00 97.81 86 MET A CA 1
ATOM 711 C C . MET A 1 86 ? 12.022 -3.117 -9.477 1.00 97.81 86 MET A C 1
ATOM 713 O O . MET A 1 86 ? 11.460 -3.090 -8.379 1.00 97.81 86 MET A O 1
ATOM 717 N N . ALA A 1 87 ? 11.465 -3.695 -10.543 1.00 98.19 87 ALA A N 1
ATOM 718 C CA . ALA A 1 87 ? 10.184 -4.393 -10.499 1.00 98.19 87 ALA A CA 1
ATOM 719 C C . ALA A 1 87 ? 10.251 -5.598 -9.550 1.00 98.19 87 ALA A C 1
ATOM 721 O O . ALA A 1 87 ? 9.396 -5.733 -8.680 1.00 98.19 87 ALA A O 1
ATOM 722 N N . GLY A 1 88 ? 11.316 -6.402 -9.626 1.00 98.31 88 GLY A N 1
ATOM 723 C CA . GLY A 1 88 ? 11.507 -7.550 -8.738 1.00 98.31 88 GLY A CA 1
ATOM 724 C C . GLY A 1 88 ? 11.660 -7.171 -7.259 1.00 98.31 88 GLY A C 1
ATOM 725 O O . GLY A 1 88 ? 11.172 -7.892 -6.390 1.00 98.31 88 GLY A O 1
ATOM 726 N N . LEU A 1 89 ? 12.307 -6.042 -6.944 1.00 98.31 89 LEU A N 1
ATOM 727 C CA . LEU A 1 89 ? 12.338 -5.508 -5.574 1.00 98.31 89 LEU A CA 1
ATOM 728 C C . LEU A 1 89 ? 10.943 -5.054 -5.120 1.00 98.31 89 LEU A C 1
ATOM 730 O O . LEU A 1 89 ? 10.488 -5.449 -4.050 1.00 98.31 89 LEU A O 1
ATOM 734 N N . THR A 1 90 ? 10.234 -4.311 -5.972 1.00 98.44 90 THR A N 1
ATOM 735 C CA . THR A 1 90 ? 8.871 -3.831 -5.690 1.00 98.44 90 THR A CA 1
ATOM 736 C C . THR A 1 90 ? 7.895 -4.987 -5.451 1.00 98.44 90 THR A C 1
ATOM 738 O O . THR A 1 90 ? 7.064 -4.920 -4.547 1.00 98.44 90 THR A O 1
ATOM 741 N N . GLU A 1 91 ? 7.995 -6.071 -6.224 1.00 98.50 91 GLU A N 1
ATOM 742 C CA . GLU A 1 91 ? 7.172 -7.273 -6.053 1.00 98.50 91 GLU A CA 1
ATOM 743 C C . GLU A 1 91 ? 7.435 -7.975 -4.716 1.00 98.50 91 GLU A C 1
ATOM 745 O O . GLU A 1 91 ? 6.486 -8.387 -4.043 1.00 98.50 91 GLU A O 1
ATOM 750 N N . LYS A 1 92 ? 8.705 -8.079 -4.299 1.00 98.50 92 LYS A N 1
ATOM 751 C CA . LYS A 1 92 ? 9.072 -8.644 -2.990 1.00 98.50 92 LYS A CA 1
ATOM 752 C C . LYS A 1 92 ? 8.493 -7.818 -1.847 1.00 98.50 92 LYS A C 1
ATOM 754 O O . LYS A 1 92 ? 7.867 -8.385 -0.953 1.00 98.50 92 LYS A O 1
ATOM 759 N N . ASP A 1 93 ? 8.645 -6.498 -1.907 1.00 98.44 93 ASP A N 1
ATOM 760 C CA . ASP A 1 93 ? 8.086 -5.593 -0.901 1.00 98.44 93 ASP A CA 1
ATOM 761 C C . ASP A 1 93 ? 6.555 -5.685 -0.871 1.00 98.44 93 ASP A C 1
ATOM 763 O O . ASP A 1 93 ? 5.954 -5.747 0.202 1.00 98.44 93 ASP A O 1
ATOM 767 N N . ASN A 1 94 ? 5.905 -5.788 -2.037 1.00 98.69 94 ASN A N 1
ATOM 768 C CA . ASN A 1 94 ? 4.455 -5.961 -2.122 1.00 98.69 94 ASN A CA 1
ATOM 769 C C . ASN A 1 94 ? 3.985 -7.260 -1.453 1.00 98.69 94 ASN A C 1
ATOM 771 O O . ASN A 1 94 ? 2.964 -7.260 -0.766 1.00 98.69 94 ASN A O 1
ATOM 775 N N . LEU A 1 95 ? 4.730 -8.356 -1.620 1.00 98.62 95 LEU A N 1
ATOM 776 C CA . LEU A 1 95 ? 4.423 -9.634 -0.981 1.00 98.62 95 LEU A CA 1
ATOM 777 C C . LEU A 1 95 ? 4.550 -9.548 0.545 1.00 98.62 95 LEU A C 1
ATOM 779 O O . LEU A 1 95 ? 3.656 -10.013 1.252 1.00 98.62 95 LEU A O 1
ATOM 783 N N . ILE A 1 96 ? 5.607 -8.906 1.052 1.00 98.69 96 ILE A N 1
ATOM 784 C CA . ILE A 1 96 ? 5.799 -8.688 2.495 1.00 98.69 96 ILE A CA 1
ATOM 785 C C . ILE A 1 96 ? 4.667 -7.826 3.066 1.00 98.69 96 ILE A C 1
ATOM 787 O O . ILE A 1 96 ? 4.091 -8.173 4.095 1.00 98.69 96 ILE A O 1
ATOM 791 N N . LEU A 1 97 ? 4.298 -6.738 2.384 1.00 98.75 97 LEU A N 1
ATOM 792 C CA . LEU A 1 97 ? 3.200 -5.869 2.812 1.00 98.75 97 LEU A CA 1
ATOM 793 C C . LEU A 1 97 ? 1.864 -6.616 2.857 1.00 98.75 97 LEU A C 1
ATOM 795 O O . LEU A 1 97 ? 1.119 -6.475 3.823 1.00 98.75 97 LEU A O 1
ATOM 799 N N . ARG A 1 98 ? 1.564 -7.451 1.855 1.00 98.69 98 ARG A N 1
ATOM 800 C CA . ARG A 1 98 ? 0.349 -8.285 1.857 1.00 98.69 98 ARG A CA 1
ATOM 801 C C . ARG A 1 98 ? 0.329 -9.266 3.025 1.00 98.69 98 ARG A C 1
ATOM 803 O O . ARG A 1 98 ? -0.716 -9.430 3.647 1.00 98.69 98 ARG A O 1
ATOM 810 N N . GLN A 1 99 ? 1.468 -9.883 3.337 1.00 98.62 99 GLN A N 1
ATOM 811 C CA . GLN A 1 99 ? 1.590 -10.777 4.488 1.00 98.62 99 GLN A CA 1
ATOM 812 C C . GLN A 1 99 ? 1.322 -10.028 5.803 1.00 98.62 99 GLN A C 1
ATOM 814 O O . GLN A 1 99 ? 0.543 -10.499 6.627 1.00 98.62 99 GLN A O 1
ATOM 819 N N . GLN A 1 100 ? 1.897 -8.834 5.974 1.00 98.75 100 GLN A N 1
ATOM 820 C CA . GLN A 1 100 ? 1.664 -7.999 7.158 1.00 98.75 100 GLN A CA 1
ATOM 821 C C . GLN A 1 100 ? 0.203 -7.561 7.288 1.00 98.75 100 GLN A C 1
ATOM 823 O O . GLN A 1 100 ? -0.351 -7.604 8.384 1.00 98.75 100 GLN A O 1
ATOM 828 N N . VAL A 1 101 ? -0.438 -7.160 6.185 1.00 98.81 101 VAL A N 1
ATOM 829 C CA . VAL A 1 101 ? -1.869 -6.815 6.177 1.00 98.81 101 VAL A CA 1
ATOM 830 C C . VAL A 1 101 ? -2.704 -8.011 6.621 1.00 98.81 101 VAL A C 1
ATOM 832 O O . VAL A 1 101 ? -3.543 -7.860 7.503 1.00 98.81 101 VAL A O 1
ATOM 835 N N . TRP A 1 102 ? -2.423 -9.205 6.095 1.00 98.75 102 TRP A N 1
ATOM 836 C CA . TRP A 1 102 ? -3.128 -10.422 6.492 1.00 98.75 102 TRP A CA 1
ATOM 837 C C . TRP A 1 102 ? -2.957 -10.738 7.988 1.00 98.75 102 TRP A C 1
ATOM 839 O O . TRP A 1 102 ? -3.931 -11.048 8.672 1.00 98.75 102 TRP A O 1
ATOM 849 N N . GLU A 1 103 ? -1.742 -10.618 8.532 1.00 98.75 103 GLU A N 1
ATOM 850 C CA . GLU A 1 103 ? -1.486 -10.821 9.968 1.00 98.75 103 GLU A CA 1
ATOM 851 C C . GLU A 1 103 ? -2.237 -9.806 10.839 1.00 98.75 103 GLU A C 1
ATOM 853 O O . GLU A 1 103 ? -2.820 -10.171 11.864 1.00 98.75 103 GLU A O 1
ATOM 858 N N . LEU A 1 104 ? -2.259 -8.538 10.419 1.00 98.75 104 LEU A N 1
ATOM 859 C CA . LEU A 1 104 ? -2.986 -7.477 11.108 1.00 98.75 104 LEU A CA 1
ATOM 860 C C . LEU A 1 104 ? -4.499 -7.701 11.069 1.00 98.75 104 LEU A C 1
ATOM 862 O O . LEU A 1 104 ? -5.151 -7.514 12.092 1.00 98.75 104 LEU A O 1
ATOM 866 N N . GLU A 1 105 ? -5.055 -8.138 9.939 1.00 98.69 105 GLU A N 1
ATOM 867 C CA . GLU A 1 105 ? -6.474 -8.487 9.812 1.00 98.69 105 GLU A CA 1
ATOM 868 C C . GLU A 1 105 ? -6.859 -9.643 10.746 1.00 98.69 105 GLU A C 1
ATOM 870 O O . GLU A 1 105 ? -7.879 -9.572 11.431 1.00 98.69 105 GLU A O 1
ATOM 875 N N . GLN A 1 106 ? -6.020 -10.682 10.842 1.00 98.75 106 GLN A N 1
ATOM 876 C CA . GLN A 1 106 ? -6.243 -11.797 11.770 1.00 98.75 106 GLN A CA 1
ATOM 877 C C . GLN A 1 106 ? -6.220 -11.342 13.232 1.00 98.75 106 GLN A C 1
ATOM 879 O O . GLN A 1 106 ? -7.058 -11.754 14.036 1.00 98.75 106 GLN A O 1
ATOM 884 N N . GLU A 1 107 ? -5.259 -10.498 13.602 1.00 98.75 107 GLU A N 1
ATOM 885 C CA . GLU A 1 107 ? -5.159 -9.972 14.961 1.00 98.75 107 GLU A CA 1
ATOM 886 C C . GLU A 1 107 ? -6.321 -9.023 15.295 1.00 98.75 107 GLU A C 1
ATOM 888 O O . GLU A 1 107 ? -6.842 -9.043 16.412 1.00 98.75 107 GLU A O 1
ATOM 893 N N . LEU A 1 108 ? -6.768 -8.225 14.325 1.00 98.75 108 LEU A N 1
ATOM 894 C CA . LEU A 1 108 ? -7.925 -7.348 14.462 1.00 98.75 108 LEU A CA 1
ATOM 895 C C . LEU A 1 108 ? -9.202 -8.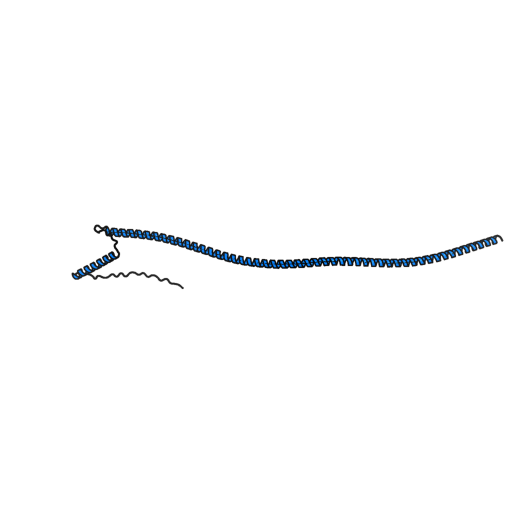167 14.688 1.00 98.75 108 LEU A C 1
ATOM 897 O O . LEU A 1 108 ? -9.906 -7.907 15.661 1.00 98.75 108 LEU A O 1
ATOM 901 N N . ALA A 1 109 ? -9.431 -9.222 13.902 1.00 98.62 109 ALA A N 1
ATOM 902 C CA . ALA A 1 109 ? -10.573 -10.121 14.081 1.00 98.62 109 ALA A CA 1
ATOM 903 C C . ALA A 1 109 ? -10.589 -10.788 15.471 1.00 98.62 109 ALA A C 1
ATOM 905 O O . ALA A 1 109 ? -11.640 -10.905 16.106 1.00 98.62 109 ALA A O 1
ATOM 906 N N . LYS A 1 110 ? -9.419 -11.182 16.001 1.00 98.69 110 LYS A N 1
ATOM 907 C CA . LYS A 1 110 ? -9.315 -11.701 17.378 1.00 98.69 110 LYS A CA 1
ATOM 908 C C . LYS A 1 110 ? -9.713 -10.652 18.414 1.00 98.69 110 LYS A C 1
ATOM 910 O O . LYS A 1 110 ? -10.414 -10.982 19.367 1.00 98.69 110 LYS A O 1
ATOM 915 N N . ARG A 1 111 ? -9.272 -9.401 18.248 1.00 98.50 111 ARG A N 1
ATOM 916 C CA . ARG A 1 111 ? -9.634 -8.304 19.161 1.00 98.50 111 ARG A CA 1
ATOM 917 C C . ARG A 1 111 ? -11.115 -7.956 19.087 1.00 98.50 111 ARG A C 1
ATOM 919 O O . ARG A 1 111 ? -11.728 -7.739 20.122 1.00 98.50 111 ARG A O 1
ATOM 926 N N . GLU A 1 112 ? -11.710 -7.946 17.902 1.00 98.75 112 GLU A N 1
ATOM 927 C CA . GLU A 1 112 ? -13.155 -7.740 17.749 1.00 98.75 112 GLU A CA 1
ATOM 928 C C . GLU A 1 112 ? -13.963 -8.834 18.452 1.00 98.75 112 GLU A C 1
ATOM 930 O O . GLU A 1 112 ? -14.969 -8.548 19.109 1.00 98.75 112 GLU A O 1
ATOM 935 N N . HIS A 1 113 ? -13.494 -10.083 18.382 1.00 98.62 113 HIS A N 1
ATOM 936 C CA . HIS A 1 113 ? -14.116 -11.184 19.105 1.00 98.62 113 HIS A CA 1
ATOM 937 C C . HIS A 1 113 ? -14.052 -10.980 20.625 1.00 98.62 113 HIS A C 1
ATOM 939 O O . HIS A 1 113 ? -15.082 -11.072 21.293 1.00 98.62 113 HIS A O 1
ATOM 945 N N . THR A 1 114 ? -12.884 -10.634 21.179 1.00 98.69 114 THR A N 1
ATOM 946 C CA . THR A 1 114 ? -12.757 -10.397 22.628 1.00 98.69 114 THR A CA 1
ATOM 947 C C . THR A 1 114 ? -13.556 -9.184 23.099 1.00 98.69 114 THR A C 1
ATOM 949 O O . THR A 1 114 ? -14.156 -9.235 24.172 1.00 98.69 114 THR A O 1
ATOM 952 N N . ILE A 1 115 ? -13.629 -8.116 22.298 1.00 98.69 115 ILE A N 1
ATOM 953 C CA . ILE A 1 115 ? -14.498 -6.961 22.572 1.00 98.69 115 ILE A CA 1
ATOM 954 C C . ILE A 1 115 ? -15.959 -7.413 22.645 1.00 98.69 115 ILE A C 1
ATOM 956 O O . ILE A 1 115 ? -16.633 -7.125 23.630 1.00 98.69 115 ILE A O 1
ATOM 960 N N . SER A 1 116 ? -16.416 -8.204 21.673 1.00 98.69 116 SER A N 1
ATOM 961 C CA . SER A 1 116 ? -17.789 -8.727 21.647 1.00 98.69 116 SER A CA 1
ATOM 962 C C . SER A 1 116 ? -18.110 -9.589 22.877 1.00 98.69 116 SER A C 1
ATOM 964 O O . SER A 1 116 ? -19.198 -9.491 23.448 1.00 98.69 116 SER A O 1
ATOM 966 N N . GLU A 1 117 ? -17.163 -10.417 23.331 1.00 98.62 117 GLU A N 1
ATOM 967 C CA . GLU A 1 117 ? -17.314 -11.192 24.568 1.00 98.62 117 GLU A CA 1
ATOM 968 C C . GLU A 1 117 ? -17.415 -10.300 25.813 1.00 98.62 117 GLU A C 1
ATOM 970 O O . GLU A 1 117 ? -18.203 -10.584 26.723 1.00 98.62 117 GLU A O 1
ATOM 975 N N . PHE A 1 118 ? -16.611 -9.235 25.887 1.00 98.62 118 PHE A N 1
ATOM 976 C CA . PHE A 1 118 ? -16.676 -8.285 26.993 1.00 98.62 118 PHE A CA 1
ATOM 977 C C . PHE A 1 118 ? -17.984 -7.494 26.984 1.00 98.62 118 PHE A C 1
ATOM 979 O O . PHE A 1 118 ? -18.605 -7.381 28.039 1.00 98.62 118 PHE A O 1
ATOM 986 N N . ASP A 1 119 ? -18.458 -7.041 25.826 1.00 98.69 119 ASP A N 1
ATOM 987 C CA . ASP A 1 119 ? -19.742 -6.345 25.692 1.00 98.69 119 ASP A CA 1
ATOM 988 C C . ASP A 1 119 ? -20.919 -7.227 26.133 1.00 98.69 119 ASP A C 1
ATOM 990 O O . ASP A 1 119 ? -21.825 -6.772 26.844 1.00 98.69 119 ASP A O 1
ATOM 994 N N . ALA A 1 120 ? -20.882 -8.522 25.797 1.00 98.50 120 ALA A N 1
ATOM 995 C CA . ALA A 1 120 ? -21.869 -9.491 26.266 1.00 98.50 120 ALA A CA 1
ATOM 996 C C . ALA A 1 120 ? -21.844 -9.641 27.799 1.00 98.50 120 ALA A C 1
ATOM 998 O O . ALA A 1 120 ? -22.898 -9.626 28.444 1.00 98.50 120 ALA A O 1
ATOM 999 N N . LYS A 1 121 ? -20.651 -9.727 28.406 1.00 98.50 121 LYS A N 1
ATOM 1000 C CA . LYS A 1 121 ? -20.490 -9.798 29.872 1.00 98.50 121 LYS A CA 1
ATOM 1001 C C . LYS A 1 121 ? -20.961 -8.520 30.563 1.00 98.50 121 LYS A C 1
ATOM 1003 O O . LYS A 1 121 ? -21.653 -8.603 31.576 1.00 98.50 121 LYS A O 1
ATOM 1008 N N . VAL A 1 122 ? -20.625 -7.349 30.022 1.00 98.62 122 VAL A N 1
ATOM 1009 C CA . VAL A 1 122 ? -21.082 -6.052 30.544 1.00 98.62 122 VAL A CA 1
ATOM 1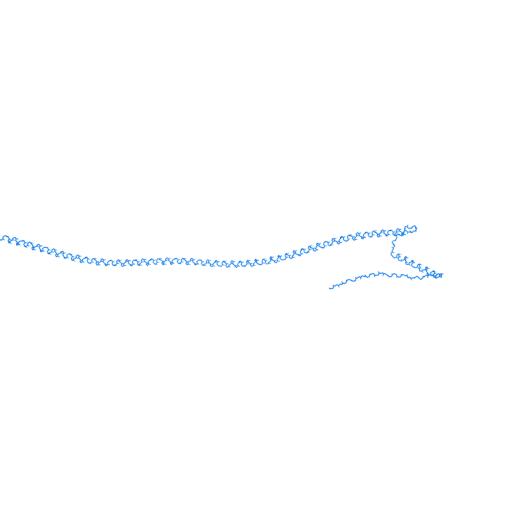010 C C . VAL A 1 122 ? -22.605 -5.984 30.510 1.00 98.62 122 VAL A C 1
ATOM 1012 O O . VAL A 1 122 ? -23.222 -5.673 31.528 1.00 98.62 122 VAL A O 1
ATOM 1015 N N . SER A 1 123 ? -23.218 -6.375 29.391 1.00 98.50 123 SER A N 1
ATOM 1016 C CA . SER A 1 123 ? -24.677 -6.425 29.249 1.00 98.50 123 SER A CA 1
ATOM 1017 C C . SER A 1 123 ? -25.321 -7.356 30.285 1.00 98.50 123 SER A C 1
ATOM 1019 O O . SER A 1 123 ? -26.301 -6.988 30.936 1.00 98.50 123 SER A O 1
ATOM 1021 N N . GLN A 1 124 ? -24.744 -8.542 30.507 1.00 98.50 124 GLN A N 1
ATOM 1022 C CA . GLN A 1 124 ? -25.215 -9.491 31.520 1.00 98.50 124 GLN A CA 1
ATOM 1023 C C . GLN A 1 124 ? -25.126 -8.911 32.940 1.00 98.50 124 GLN A C 1
ATOM 1025 O O . GLN A 1 124 ? -26.096 -8.983 33.701 1.00 98.50 124 GLN A O 1
ATOM 1030 N N . LEU A 1 125 ? -23.984 -8.321 33.299 1.00 98.38 125 LEU A N 1
ATOM 1031 C CA . LEU A 1 125 ? -23.773 -7.707 34.612 1.00 98.38 125 LEU A CA 1
ATOM 1032 C C . LEU A 1 125 ? -24.711 -6.520 34.839 1.00 98.38 125 LEU A C 1
ATOM 1034 O O . LEU A 1 125 ? -25.245 -6.360 35.934 1.00 98.38 125 LEU A O 1
ATOM 1038 N N . GLN A 1 126 ? -24.972 -5.719 33.809 1.00 98.56 126 GLN A N 1
ATOM 1039 C CA . GLN A 1 126 ? -25.888 -4.586 33.890 1.00 98.56 126 GLN A CA 1
ATOM 1040 C C . GLN A 1 126 ? -27.331 -5.042 34.158 1.00 98.56 126 GLN A C 1
ATOM 1042 O O . GLN A 1 126 ? -28.027 -4.451 34.990 1.00 98.56 126 GLN A O 1
ATOM 1047 N N . VAL A 1 127 ? -27.764 -6.146 33.536 1.00 98.25 127 VAL A N 1
ATOM 1048 C CA . VAL A 1 127 ? -29.059 -6.774 33.841 1.00 98.25 127 VAL A CA 1
ATOM 1049 C C . VAL A 1 127 ? -29.095 -7.269 35.288 1.00 98.25 127 VAL A C 1
ATOM 1051 O O . VAL A 1 127 ? -30.044 -6.9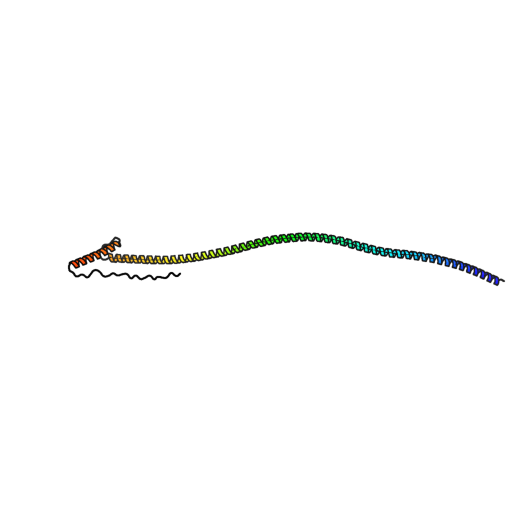44 36.005 1.00 98.25 127 VAL A O 1
ATOM 1054 N N . GLN A 1 128 ? -28.069 -7.987 35.752 1.00 98.25 128 GLN A N 1
ATOM 1055 C CA . GLN A 1 128 ? -27.994 -8.475 37.137 1.00 98.25 128 GLN A CA 1
ATOM 1056 C C . GLN A 1 128 ? -28.016 -7.334 38.161 1.00 98.25 128 GLN A C 1
ATOM 1058 O O . GLN A 1 128 ? -28.754 -7.401 39.145 1.00 98.25 128 GLN A O 1
ATOM 1063 N N . LEU A 1 129 ? -27.266 -6.259 37.909 1.00 98.38 129 LEU A N 1
ATOM 1064 C CA . LEU A 1 129 ? -27.248 -5.070 38.755 1.00 98.38 129 LEU A CA 1
ATOM 1065 C C . LEU A 1 129 ? -28.639 -4.436 38.838 1.00 98.38 129 LEU A C 1
ATOM 1067 O O . LEU A 1 129 ? -29.116 -4.147 39.934 1.00 98.38 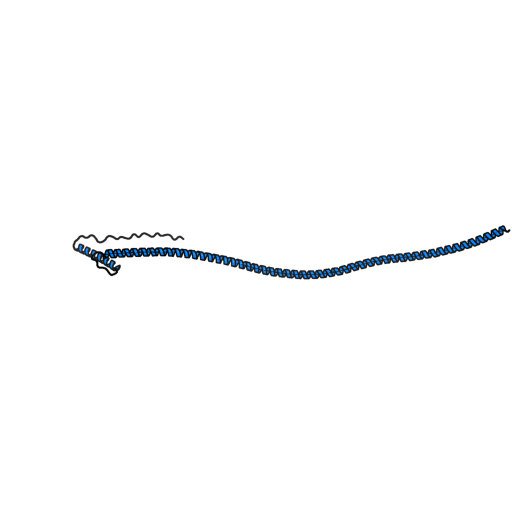129 LEU A O 1
ATOM 1071 N N . SER A 1 130 ? -29.328 -4.291 37.701 1.00 98.12 130 SER A N 1
ATOM 1072 C CA . SER A 1 130 ? -30.688 -3.741 37.668 1.00 98.12 130 SER A CA 1
ATOM 1073 C C . SER A 1 130 ? -31.693 -4.602 38.444 1.00 98.12 130 SER A C 1
ATOM 1075 O O . SER A 1 130 ? -32.584 -4.074 39.109 1.00 98.12 130 SER A O 1
ATOM 1077 N N . GLN A 1 131 ? -31.547 -5.931 38.399 1.00 98.06 131 GLN A N 1
ATOM 1078 C CA . GLN A 1 131 ? -32.384 -6.858 39.159 1.00 98.06 131 GLN A CA 1
ATOM 1079 C C . GLN A 1 131 ? -32.106 -6.746 40.659 1.00 98.06 131 GLN A C 1
ATOM 1081 O O . GLN A 1 131 ? -33.045 -6.608 41.441 1.00 98.06 131 GLN A O 1
ATOM 1086 N N . SER A 1 132 ? -30.831 -6.739 41.053 1.00 97.69 132 SER A N 1
ATOM 1087 C CA . SER A 1 132 ? -30.414 -6.565 42.448 1.00 97.69 132 SER A CA 1
ATOM 1088 C C . SER A 1 132 ? -30.929 -5.244 43.026 1.00 97.69 132 SER A C 1
ATOM 1090 O O . SER A 1 132 ? -31.523 -5.216 44.103 1.00 97.69 132 SER A O 1
ATOM 1092 N N . GLN A 1 133 ? -30.819 -4.155 42.263 1.00 98.19 133 GLN A N 1
ATOM 1093 C CA . GLN A 1 133 ? -31.319 -2.844 42.667 1.00 98.19 133 GLN A CA 1
ATOM 1094 C C . GLN A 1 133 ? -32.844 -2.829 42.854 1.00 98.19 133 GLN A C 1
ATOM 1096 O O . GLN A 1 133 ? -33.332 -2.268 43.834 1.00 98.19 133 GLN A O 1
ATOM 1101 N N . LYS A 1 134 ? -33.605 -3.491 41.968 1.00 97.88 134 LYS A N 1
ATOM 1102 C CA . LYS A 1 134 ? -35.064 -3.649 42.122 1.00 97.88 134 LYS A CA 1
ATOM 1103 C C . LYS A 1 134 ? -35.431 -4.446 43.375 1.00 97.88 134 LYS A C 1
ATOM 1105 O O . LYS A 1 134 ? -36.361 -4.064 44.084 1.00 97.88 134 LYS A O 1
ATOM 1110 N N . LEU A 1 135 ? -34.715 -5.538 43.659 1.00 97.75 135 LEU A N 1
ATOM 1111 C CA . LEU A 1 135 ? -34.935 -6.342 44.866 1.00 97.75 135 LEU A CA 1
ATOM 1112 C C . LEU A 1 135 ? -34.660 -5.530 46.135 1.00 97.75 135 LEU A C 1
ATOM 1114 O O . LEU A 1 135 ? -35.472 -5.556 47.058 1.00 97.75 135 LEU A O 1
ATOM 1118 N N . LEU A 1 136 ? -33.566 -4.765 46.152 1.00 97.81 136 LEU A N 1
ATOM 1119 C CA . LEU A 1 136 ? -33.209 -3.903 47.275 1.00 97.81 136 LEU A CA 1
ATOM 1120 C C . LEU A 1 136 ? -34.271 -2.821 47.522 1.00 97.81 136 LEU A C 1
ATOM 1122 O O . LEU A 1 136 ? -34.713 -2.645 48.655 1.00 97.81 136 LEU A O 1
ATOM 1126 N N . GLN A 1 137 ? -34.739 -2.145 46.468 1.00 97.94 137 GLN A N 1
ATOM 1127 C CA . GLN A 1 137 ? -35.824 -1.160 46.575 1.00 97.94 137 GLN A CA 1
ATOM 1128 C C . GLN A 1 137 ? -37.112 -1.788 47.117 1.00 97.94 137 GLN A C 1
ATOM 1130 O O . GLN A 1 137 ? -37.772 -1.213 47.980 1.00 97.94 137 GLN A O 1
ATOM 1135 N N . ARG A 1 138 ? -37.463 -2.994 46.651 1.00 97.94 138 ARG A N 1
ATOM 1136 C CA . ARG A 1 138 ? -38.645 -3.704 47.151 1.00 97.94 138 ARG A CA 1
ATOM 1137 C C . ARG A 1 138 ? -38.503 -4.077 48.626 1.00 97.94 138 ARG A C 1
ATOM 1139 O O . ARG A 1 138 ? -39.476 -3.975 49.369 1.00 97.94 138 ARG A O 1
ATOM 1146 N N . GLN A 1 139 ? -37.315 -4.501 49.048 1.00 97.50 139 GLN A N 1
ATOM 1147 C CA . GLN A 1 139 ? -37.034 -4.819 50.445 1.00 97.50 139 GLN A CA 1
ATOM 1148 C C . GLN A 1 139 ? -37.160 -3.578 51.339 1.00 97.50 139 GLN A C 1
ATOM 1150 O O . GLN A 1 139 ? -37.800 -3.663 52.384 1.00 97.50 139 GLN A O 1
ATOM 1155 N N . GLN A 1 140 ? -36.620 -2.433 50.908 1.00 97.88 140 GLN A N 1
ATOM 1156 C CA . GLN A 1 140 ? -36.746 -1.161 51.630 1.00 97.88 140 GLN A CA 1
ATOM 1157 C C . GLN A 1 140 ? -38.214 -0.751 51.808 1.00 97.88 140 GLN A C 1
ATOM 1159 O O . GLN A 1 140 ? -38.633 -0.483 52.930 1.00 97.88 140 GLN A O 1
ATOM 1164 N N . GLN A 1 141 ? -39.023 -0.816 50.745 1.00 97.88 141 GLN A N 1
ATOM 1165 C CA . GLN A 1 141 ? -40.462 -0.520 50.823 1.00 97.88 141 GLN A CA 1
ATOM 1166 C C . GLN A 1 141 ? -41.191 -1.420 51.829 1.00 97.88 141 GLN A C 1
ATOM 1168 O O . GLN A 1 141 ? -41.965 -0.943 52.653 1.00 97.88 141 GLN A O 1
ATOM 1173 N N . LEU A 1 142 ? -40.933 -2.732 51.788 1.00 97.69 142 LEU A N 1
ATOM 1174 C CA . LEU A 1 142 ? -41.549 -3.674 52.726 1.00 97.69 142 LEU A CA 1
ATOM 1175 C C . LEU A 1 142 ? -41.118 -3.411 54.173 1.00 97.69 142 LEU A C 1
ATOM 1177 O O . LEU A 1 142 ? -41.917 -3.592 55.092 1.00 97.69 142 LEU A O 1
ATOM 1181 N N . GLN A 1 143 ? -39.874 -2.983 54.384 1.00 97.31 143 GLN A N 1
ATOM 1182 C CA . GLN A 1 143 ? -39.367 -2.623 55.702 1.00 97.31 143 GLN A CA 1
ATOM 1183 C C . GLN A 1 143 ? -40.039 -1.350 56.238 1.00 97.31 143 GLN A C 1
ATOM 1185 O O . GLN A 1 143 ? -40.444 -1.334 57.399 1.00 97.31 143 GLN A O 1
ATOM 1190 N N . GLU A 1 144 ? -40.222 -0.321 55.407 1.00 97.69 144 GLU A N 1
ATOM 1191 C CA . GLU A 1 144 ? -40.956 0.904 55.762 1.00 97.69 144 GLU A CA 1
ATOM 1192 C C . GLU A 1 144 ? -42.437 0.619 56.071 1.00 97.69 144 GLU A C 1
ATOM 1194 O O . GLU A 1 144 ? -42.981 1.091 57.074 1.00 97.69 144 GLU A O 1
ATOM 1199 N N . GLU A 1 145 ? -43.094 -0.221 55.266 1.00 97.62 145 GLU A N 1
ATOM 1200 C CA . GLU A 1 145 ? -44.465 -0.676 55.528 1.00 97.62 145 GLU A CA 1
ATOM 1201 C C . GLU A 1 145 ? -44.573 -1.470 56.839 1.00 97.62 145 GLU A C 1
ATOM 1203 O O . GLU A 1 145 ? -45.540 -1.319 57.587 1.00 97.62 145 GLU A O 1
ATOM 1208 N N . ALA A 1 146 ? -43.600 -2.333 57.140 1.00 96.75 146 ALA A N 1
ATOM 1209 C CA . ALA A 1 146 ? -43.580 -3.081 58.393 1.00 96.75 146 ALA A CA 1
ATOM 1210 C C . ALA A 1 146 ? -43.336 -2.157 59.595 1.00 96.75 146 ALA A C 1
ATOM 1212 O O . ALA A 1 146 ? -43.973 -2.322 60.640 1.00 96.75 146 ALA A O 1
ATOM 1213 N N . HIS A 1 147 ? -42.450 -1.171 59.446 1.00 97.31 147 HIS A N 1
ATOM 1214 C CA . HIS A 1 147 ? -42.151 -0.202 60.493 1.00 97.31 147 HIS A CA 1
ATOM 1215 C C . HIS A 1 147 ? -43.375 0.660 60.817 1.00 97.31 147 HIS A C 1
ATOM 1217 O O . HIS A 1 147 ? -43.812 0.670 61.965 1.00 97.31 147 HIS A O 1
ATOM 1223 N N . SER A 1 148 ? -44.016 1.252 59.803 1.00 97.56 148 SER A N 1
ATOM 1224 C CA . SER A 1 148 ? -45.248 2.036 59.983 1.00 97.56 148 SER A CA 1
ATOM 1225 C C . SER A 1 148 ? -46.379 1.216 60.614 1.00 97.56 148 SER A C 1
ATOM 1227 O O . SER A 1 148 ? -47.038 1.675 61.545 1.00 97.56 148 SER A O 1
ATOM 1229 N N . LYS A 1 149 ? -46.576 -0.044 60.195 1.00 96.75 149 LYS A N 1
ATOM 1230 C CA . LYS A 1 149 ? -47.540 -0.947 60.849 1.00 96.75 149 LYS A CA 1
ATOM 1231 C C . LYS A 1 149 ? -47.201 -1.172 62.320 1.00 96.75 149 LYS A C 1
ATOM 1233 O O . LYS A 1 149 ? -48.095 -1.114 63.160 1.00 96.75 149 LYS A O 1
ATOM 1238 N N . THR A 1 150 ? -45.930 -1.392 62.645 1.00 97.12 150 THR A N 1
ATOM 1239 C CA . THR A 1 150 ? -45.489 -1.583 64.033 1.00 97.12 150 THR A CA 1
ATOM 1240 C C . THR A 1 150 ? -45.776 -0.342 64.878 1.00 97.12 150 THR A C 1
ATOM 1242 O O . THR A 1 150 ? -46.310 -0.479 65.976 1.00 97.12 150 THR A O 1
ATOM 1245 N N . GLU A 1 151 ? -45.520 0.860 64.355 1.00 97.12 151 GLU A N 1
ATOM 1246 C CA . GLU A 1 151 ? -45.858 2.119 65.033 1.00 97.12 151 GLU A CA 1
ATOM 1247 C C . GLU A 1 151 ? -47.366 2.243 65.290 1.00 97.12 151 GLU A C 1
ATOM 1249 O O . GLU A 1 151 ? -47.779 2.556 66.407 1.00 97.12 151 GLU A O 1
ATOM 1254 N N . THR A 1 152 ? -48.210 1.934 64.297 1.00 96.56 152 THR A N 1
ATOM 1255 C CA . THR A 1 152 ? -49.674 1.984 64.479 1.00 96.56 152 THR A CA 1
ATOM 1256 C C . THR A 1 152 ? -50.168 0.987 65.527 1.00 96.56 152 THR A C 1
ATOM 1258 O O . THR A 1 152 ? -51.034 1.319 66.339 1.00 96.56 152 THR A O 1
ATOM 1261 N N . VAL A 1 153 ? -49.595 -0.222 65.559 1.00 96.94 153 VAL A N 1
ATOM 1262 C CA . VAL A 1 153 ? -49.927 -1.245 66.559 1.00 96.94 153 VAL A CA 1
ATOM 1263 C C . VAL A 1 153 ? -49.484 -0.800 67.951 1.00 96.94 153 VAL A C 1
ATOM 1265 O O . VAL A 1 153 ? -50.268 -0.923 68.887 1.00 96.94 153 VAL A O 1
ATOM 1268 N N . GLN A 1 154 ? -48.284 -0.229 68.094 1.00 97.12 154 GLN A N 1
ATOM 1269 C CA . GLN A 1 154 ? -47.799 0.298 69.375 1.00 97.12 154 GLN A CA 1
ATOM 1270 C C . GLN A 1 154 ? -48.683 1.434 69.905 1.00 97.12 154 GLN A C 1
ATOM 1272 O O . GLN A 1 154 ? -49.002 1.467 71.094 1.00 97.12 154 GLN A O 1
ATOM 1277 N N . GLN A 1 155 ? -49.125 2.349 69.037 1.00 97.38 155 GLN A N 1
ATOM 1278 C CA . GLN A 1 155 ? -50.050 3.420 69.423 1.00 97.38 155 GLN A CA 1
ATOM 1279 C C . GLN A 1 155 ? -51.397 2.861 69.903 1.00 97.38 155 GLN A C 1
ATOM 1281 O O . GLN A 1 155 ? -51.892 3.261 70.961 1.00 97.38 155 GLN A O 1
ATOM 1286 N N . ALA A 1 156 ? -51.971 1.905 69.165 1.00 96.50 156 ALA A N 1
ATOM 1287 C CA . ALA A 1 156 ? -53.222 1.247 69.541 1.00 96.50 156 ALA A CA 1
ATOM 1288 C C . ALA A 1 156 ? -53.089 0.456 70.854 1.00 96.50 156 ALA A C 1
ATOM 1290 O O . ALA A 1 156 ? -53.979 0.511 71.706 1.00 96.50 156 ALA A O 1
ATOM 1291 N N . GLU A 1 157 ? -51.965 -0.238 71.051 1.00 96.75 157 GLU A N 1
ATOM 1292 C CA . GLU A 1 157 ? -51.646 -0.941 72.293 1.00 96.75 157 GLU A CA 1
ATOM 1293 C C . GLU A 1 157 ? -51.587 0.029 73.479 1.00 96.75 157 GLU A C 1
ATOM 1295 O O . GLU A 1 157 ? -52.225 -0.213 74.505 1.00 96.75 157 GLU A O 1
ATOM 1300 N N . GLN A 1 158 ? -50.875 1.151 73.343 1.00 97.00 158 GLN A N 1
ATOM 1301 C CA . GLN A 1 158 ? -50.766 2.148 74.406 1.00 97.00 158 GLN A CA 1
ATOM 1302 C C . GLN A 1 158 ? -52.135 2.735 74.768 1.00 97.00 158 GLN A C 1
ATOM 1304 O O . GLN A 1 158 ? -52.459 2.878 75.949 1.00 97.00 158 GLN A O 1
ATOM 1309 N N . GLN A 1 159 ? -52.972 3.026 73.771 1.00 97.12 159 GLN A N 1
ATOM 1310 C CA . GLN A 1 159 ? -54.332 3.506 74.005 1.00 97.12 159 GLN A CA 1
ATOM 1311 C C . GLN A 1 159 ? -55.190 2.463 74.740 1.00 97.12 159 GLN A C 1
ATOM 1313 O O . GLN A 1 159 ? -55.923 2.813 75.670 1.00 97.12 159 GLN A O 1
ATOM 1318 N N . ALA A 1 160 ? -55.071 1.183 74.375 1.00 95.69 160 ALA A N 1
ATOM 1319 C CA . ALA A 1 160 ? -55.758 0.089 75.056 1.00 95.69 160 ALA A CA 1
ATOM 1320 C C . ALA A 1 160 ? -55.280 -0.081 76.509 1.00 95.69 160 ALA A C 1
ATOM 1322 O O . ALA A 1 160 ? -56.111 -0.269 77.398 1.00 95.69 160 ALA A O 1
ATOM 1323 N N . ARG A 1 161 ? -53.972 0.048 76.776 1.00 97.25 161 ARG A N 1
ATOM 1324 C CA . ARG A 1 161 ? -53.408 0.013 78.139 1.00 97.25 161 ARG A CA 1
ATOM 1325 C C . ARG A 1 161 ? -53.970 1.130 79.018 1.00 97.25 161 ARG A C 1
ATOM 1327 O O . ARG A 1 161 ? -54.422 0.853 80.124 1.00 97.25 161 ARG A O 1
ATOM 1334 N N . VAL A 1 162 ? -54.027 2.363 78.509 1.00 97.25 162 VAL A N 1
ATOM 1335 C CA . VAL A 1 162 ? -54.616 3.502 79.240 1.00 97.25 162 VAL A CA 1
ATOM 1336 C C . VAL A 1 162 ? -56.101 3.263 79.543 1.00 97.25 162 VAL A C 1
ATOM 1338 O O . VAL A 1 162 ? -56.565 3.521 80.655 1.00 97.25 162 VAL A O 1
ATOM 1341 N N . ALA A 1 163 ? -56.865 2.740 78.578 1.00 96.38 163 ALA A N 1
ATOM 1342 C CA . ALA A 1 163 ? -58.277 2.412 78.781 1.00 96.38 163 ALA A CA 1
ATOM 1343 C C . ALA A 1 163 ? -58.475 1.300 79.828 1.00 96.38 163 ALA A C 1
ATOM 1345 O O . ALA A 1 163 ? -59.383 1.393 80.658 1.00 96.38 163 ALA A O 1
ATOM 1346 N N . LEU A 1 164 ? -57.610 0.279 79.817 1.00 96.44 164 LEU A N 1
ATOM 1347 C CA . LEU A 1 164 ? -57.603 -0.805 80.797 1.00 96.44 164 LEU A CA 1
ATOM 1348 C C . LEU A 1 164 ? -57.356 -0.270 82.214 1.00 96.44 164 LEU A C 1
ATOM 1350 O O . LEU A 1 164 ? -58.144 -0.557 83.112 1.00 96.44 164 LEU A O 1
ATOM 1354 N N . GLU A 1 165 ? -56.320 0.546 82.406 1.00 96.44 165 GLU A N 1
ATOM 1355 C CA . GLU A 1 165 ? -55.968 1.134 83.707 1.00 96.44 165 GLU A CA 1
ATOM 1356 C C . GLU A 1 165 ? -57.088 2.056 84.233 1.00 96.44 165 GLU A C 1
ATOM 1358 O O . GLU A 1 165 ? -57.476 2.017 85.407 1.00 96.44 165 GLU A O 1
ATOM 1363 N N . SER A 1 166 ? -57.710 2.836 83.341 1.00 96.50 166 SER A N 1
ATOM 1364 C CA . SER A 1 166 ? -58.887 3.649 83.666 1.00 96.50 166 SER A CA 1
ATOM 1365 C C . SER A 1 166 ? -60.082 2.798 84.120 1.00 96.50 166 SER A C 1
ATOM 1367 O O . SER A 1 166 ? -60.733 3.110 85.123 1.00 96.50 166 SER A O 1
ATOM 1369 N N . ALA A 1 167 ? -60.369 1.696 83.424 1.00 95.38 167 ALA A N 1
ATOM 1370 C CA . ALA A 1 167 ? -61.447 0.784 83.794 1.00 95.38 167 ALA A CA 1
ATOM 1371 C C . ALA A 1 167 ? -61.159 0.062 85.121 1.00 95.38 167 ALA A C 1
ATOM 1373 O O . ALA A 1 167 ? -62.054 -0.032 85.965 1.00 95.38 167 ALA A O 1
ATOM 1374 N N . GLN A 1 168 ? -59.916 -0.383 85.336 1.00 95.38 168 GLN A N 1
ATOM 1375 C CA . GLN A 1 168 ? -59.459 -1.009 86.579 1.00 95.38 168 GLN A CA 1
ATOM 1376 C C . GLN A 1 168 ? -59.606 -0.059 87.771 1.00 95.38 168 GLN A C 1
ATOM 1378 O O . GLN A 1 168 ? -60.274 -0.404 88.743 1.00 95.38 168 GLN A O 1
ATOM 1383 N N . SER A 1 169 ? -59.098 1.173 87.676 1.00 95.50 169 SER A N 1
ATOM 1384 C CA . SER A 1 169 ? -59.239 2.163 88.755 1.00 95.50 169 SER A CA 1
ATOM 1385 C C . SER A 1 169 ? -60.707 2.497 89.061 1.00 95.50 169 SER A C 1
ATOM 1387 O O . SER A 1 169 ? -61.095 2.688 90.216 1.00 95.50 169 SER A O 1
ATOM 1389 N N . ARG A 1 170 ? -61.576 2.532 88.042 1.00 95.62 170 ARG A N 1
ATOM 1390 C CA . ARG A 1 170 ? -63.023 2.719 88.221 1.00 95.62 170 ARG A CA 1
ATOM 1391 C C . ARG A 1 170 ? -63.683 1.516 88.907 1.00 95.62 170 ARG A C 1
ATOM 1393 O O . ARG A 1 170 ? -64.553 1.729 89.755 1.00 95.62 170 ARG A O 1
ATOM 1400 N N . LEU A 1 171 ? -63.276 0.291 88.572 1.00 94.19 171 LEU A N 1
ATOM 1401 C CA . LEU A 1 171 ? -63.711 -0.933 89.252 1.00 94.19 171 LEU A CA 1
ATOM 1402 C C . LEU A 1 171 ? -63.256 -0.958 90.710 1.00 94.19 171 LEU A C 1
ATOM 1404 O O . LEU A 1 171 ? -64.071 -1.239 91.582 1.00 94.19 171 LEU A O 1
ATOM 1408 N N . GLU A 1 172 ? -62.010 -0.590 91.002 1.00 93.25 172 GLU A N 1
ATOM 1409 C CA . GLU A 1 172 ? -61.518 -0.486 92.379 1.00 93.25 172 GLU A CA 1
ATOM 1410 C C . GLU A 1 172 ? -62.310 0.541 93.192 1.00 93.25 172 GLU A C 1
ATOM 1412 O O . GLU A 1 172 ? -62.712 0.264 94.321 1.00 93.25 172 GLU A O 1
ATOM 1417 N N . ARG A 1 173 ? -62.629 1.707 92.613 1.00 92.44 173 ARG A N 1
ATOM 1418 C CA . ARG A 1 173 ? -63.510 2.693 93.263 1.00 92.44 173 ARG A CA 1
ATOM 1419 C C . ARG A 1 173 ? -64.899 2.123 93.547 1.00 92.44 173 ARG A C 1
ATOM 1421 O O . ARG A 1 173 ? -65.445 2.387 94.615 1.00 92.44 173 ARG A O 1
ATOM 1428 N N . LEU A 1 174 ? -65.486 1.378 92.608 1.00 92.94 174 LEU A N 1
ATOM 1429 C CA . LEU A 1 174 ? -66.780 0.719 92.806 1.00 92.94 174 LEU A CA 1
ATOM 1430 C C . LEU A 1 174 ? -66.690 -0.326 93.922 1.00 92.94 174 LEU A C 1
ATOM 1432 O O . LEU A 1 174 ? -67.511 -0.301 94.833 1.00 92.94 174 LEU A O 1
ATOM 1436 N N . ARG A 1 175 ? -65.671 -1.192 93.883 1.00 91.81 175 ARG A N 1
ATOM 1437 C CA . ARG A 1 175 ? -65.382 -2.185 94.923 1.00 91.81 175 ARG A CA 1
ATOM 1438 C C . ARG A 1 175 ? -65.284 -1.514 96.290 1.00 91.81 175 ARG A C 1
ATOM 1440 O O . ARG A 1 175 ? -65.978 -1.923 97.212 1.00 91.81 175 ARG A O 1
ATOM 1447 N N . ASN A 1 176 ? -64.513 -0.433 96.401 1.00 89.88 176 ASN A N 1
ATOM 1448 C CA . ASN A 1 176 ? -64.372 0.327 97.642 1.00 89.88 176 ASN A CA 1
ATOM 1449 C C . ASN A 1 176 ? -65.701 0.945 98.101 1.00 89.88 176 ASN A C 1
ATOM 1451 O O . ASN A 1 176 ? -65.997 0.916 99.291 1.00 89.88 176 ASN A O 1
ATOM 1455 N N . LYS A 1 177 ? -66.533 1.457 97.182 1.00 88.88 177 LYS A N 1
ATOM 1456 C CA . LYS A 1 177 ? -67.882 1.953 97.508 1.00 88.88 177 LYS A CA 1
ATOM 1457 C C . LYS A 1 177 ? -68.809 0.850 98.006 1.00 88.88 177 LYS A C 1
ATOM 1459 O O . LYS A 1 177 ? -69.554 1.097 98.945 1.00 88.88 177 LYS A O 1
ATOM 1464 N N . ILE A 1 178 ? -68.776 -0.335 97.393 1.00 85.19 178 ILE A N 1
ATOM 1465 C CA . ILE A 1 178 ? -69.550 -1.498 97.847 1.00 85.19 178 ILE A CA 1
ATOM 1466 C C . ILE A 1 178 ? -69.094 -1.874 99.255 1.00 85.19 178 ILE A C 1
ATOM 1468 O O . ILE A 1 178 ? -69.919 -1.895 100.157 1.00 85.19 178 ILE A O 1
ATOM 1472 N N . ILE A 1 179 ? -67.786 -2.050 99.473 1.00 81.56 179 ILE A N 1
ATOM 1473 C CA . ILE A 1 179 ? -67.220 -2.343 100.798 1.00 81.56 179 ILE A CA 1
ATOM 1474 C C . ILE A 1 179 ? -67.671 -1.290 101.822 1.00 81.56 179 ILE A C 1
ATOM 1476 O O . ILE A 1 179 ? -68.182 -1.640 102.882 1.00 81.56 179 ILE A O 1
ATOM 1480 N N . GLN A 1 180 ? -67.558 0.003 101.506 1.00 83.00 180 GLN A N 1
ATOM 1481 C CA . GLN A 1 180 ? -68.037 1.064 102.395 1.00 83.00 180 GLN A CA 1
ATOM 1482 C C . GLN A 1 180 ? -69.546 0.951 102.660 1.00 83.00 180 GLN A C 1
ATOM 1484 O O . GLN A 1 180 ? -69.947 0.967 103.817 1.00 83.00 180 GLN A O 1
ATOM 1489 N N . ALA A 1 181 ? -70.385 0.785 101.636 1.00 80.75 181 ALA A N 1
ATOM 1490 C CA . ALA A 1 181 ? -71.837 0.681 101.794 1.00 80.75 181 ALA A CA 1
ATOM 1491 C C . ALA A 1 181 ? -72.272 -0.549 102.610 1.00 80.75 181 ALA A C 1
ATOM 1493 O O . ALA A 1 181 ? -73.220 -0.456 103.385 1.00 80.75 181 ALA A O 1
ATOM 1494 N N . THR A 1 182 ? -71.586 -1.683 102.461 1.00 74.88 182 THR A N 1
ATOM 1495 C CA . THR A 1 182 ? -71.916 -2.935 103.158 1.00 74.88 182 THR A CA 1
ATOM 1496 C C . THR A 1 182 ? -71.394 -2.962 104.595 1.00 74.88 182 THR A C 1
ATOM 1498 O O . THR A 1 182 ? -72.046 -3.539 105.459 1.00 74.88 182 THR A O 1
ATOM 1501 N N . PHE A 1 183 ? -70.244 -2.337 104.873 1.00 66.75 183 PHE A N 1
ATOM 1502 C CA . PHE A 1 183 ? -69.574 -2.431 106.178 1.00 66.75 183 PHE A CA 1
ATOM 1503 C C . PHE A 1 183 ? -69.596 -1.141 107.015 1.00 66.75 183 PHE A C 1
ATOM 1505 O O . PHE A 1 183 ? -69.182 -1.178 108.170 1.00 66.75 183 PHE A O 1
ATOM 1512 N N . SER A 1 184 ? -70.079 -0.008 106.484 1.00 59.81 184 SER A N 1
ATOM 1513 C CA . SER A 1 184 ? -70.125 1.283 107.208 1.00 59.81 184 SER A CA 1
ATOM 1514 C C . SER A 1 184 ? -71.498 1.627 107.807 1.00 59.81 184 SER A C 1
ATOM 1516 O O . SER A 1 184 ? -71.667 2.709 108.367 1.00 59.81 184 SER A O 1
ATOM 1518 N N . THR A 1 185 ? -72.488 0.732 107.737 1.00 49.34 185 THR A N 1
ATOM 1519 C CA . THR A 1 185 ? -73.722 0.849 108.531 1.00 49.34 185 THR A CA 1
ATOM 1520 C C . THR A 1 185 ? -73.453 0.470 109.988 1.00 49.34 185 THR A C 1
ATOM 1522 O O . THR A 1 185 ? -72.841 -0.562 110.263 1.00 49.34 185 THR A O 1
ATOM 1525 N N . LEU A 1 186 ? -73.915 1.304 110.925 1.00 43.03 186 LEU A N 1
ATOM 1526 C CA . LEU A 1 186 ? -73.722 1.141 112.369 1.00 43.03 186 LEU A CA 1
ATOM 1527 C C . LEU A 1 186 ? -74.187 -0.261 112.830 1.00 43.03 186 LEU A C 1
ATOM 1529 O O . LEU A 1 186 ? -75.385 -0.521 112.903 1.00 43.03 186 LEU A O 1
ATOM 1533 N N . GLY A 1 187 ? -73.239 -1.162 113.125 1.00 49.34 187 GLY A N 1
ATOM 1534 C CA . GLY A 1 187 ? -73.509 -2.472 113.740 1.00 49.34 187 GLY A CA 1
ATOM 1535 C C . GLY A 1 187 ? -72.846 -3.705 113.109 1.00 49.34 187 GLY A C 1
ATOM 1536 O O . GLY A 1 187 ? -72.871 -4.766 113.731 1.00 49.34 187 GLY A O 1
ATOM 1537 N N . THR A 1 188 ? -72.219 -3.620 111.931 1.00 48.25 188 THR A N 1
ATOM 1538 C CA . THR A 1 188 ? -71.582 -4.789 111.285 1.00 48.25 188 THR A CA 1
ATOM 1539 C C . THR A 1 188 ? -70.063 -4.798 111.470 1.00 48.25 188 THR A C 1
ATOM 1541 O O . THR A 1 188 ? -69.379 -3.841 111.120 1.00 48.25 188 THR A O 1
ATOM 1544 N N . LYS A 1 189 ? -69.526 -5.885 112.041 1.00 49.91 189 LYS A N 1
ATOM 1545 C CA . LYS A 1 189 ? -68.087 -6.084 112.289 1.00 49.91 189 LYS A CA 1
ATOM 1546 C C . LYS A 1 189 ? -67.293 -6.059 110.975 1.00 49.91 189 LYS A C 1
ATOM 1548 O O . LYS A 1 189 ? -67.716 -6.655 109.990 1.00 49.91 189 LYS A O 1
ATOM 1553 N N . SER A 1 190 ? -66.126 -5.414 111.002 1.00 45.41 190 SER A N 1
ATOM 1554 C CA . SER A 1 190 ? -65.125 -5.440 109.926 1.00 45.41 190 SER A CA 1
ATOM 1555 C C . SER A 1 190 ? -64.757 -6.887 109.567 1.00 45.41 190 SER A C 1
ATOM 1557 O O . SER A 1 190 ? -64.222 -7.607 110.414 1.00 45.41 190 SER A O 1
ATOM 1559 N N . LEU A 1 191 ? -65.052 -7.323 108.335 1.00 52.12 191 LEU A N 1
ATOM 1560 C CA . LEU A 1 191 ? -64.512 -8.569 107.790 1.00 52.12 191 LEU A CA 1
ATOM 1561 C C . LEU A 1 191 ? -63.103 -8.286 107.258 1.00 52.12 191 LEU A C 1
ATOM 1563 O O . LEU A 1 191 ? -62.927 -7.732 106.178 1.00 52.12 191 LEU A O 1
ATOM 1567 N N . ALA A 1 192 ? -62.097 -8.678 108.034 1.00 49.53 192 ALA A N 1
ATOM 1568 C CA . ALA A 1 192 ? -60.687 -8.624 107.649 1.00 49.53 192 ALA A CA 1
ATOM 1569 C C . ALA A 1 192 ? -60.265 -9.797 106.736 1.00 49.53 192 ALA A C 1
ATOM 1571 O O . ALA A 1 192 ? -59.076 -10.057 106.578 1.00 49.53 192 ALA A O 1
ATOM 1572 N N . THR A 1 193 ? -61.217 -10.536 106.165 1.00 55.22 193 THR A N 1
ATOM 1573 C CA . THR A 1 193 ? -60.965 -11.752 105.385 1.00 55.22 193 THR A CA 1
ATOM 1574 C C . THR A 1 193 ? -61.616 -11.607 104.019 1.00 55.22 193 THR A C 1
ATOM 1576 O O . THR A 1 193 ? -62.775 -11.201 103.927 1.00 55.22 193 THR A O 1
ATOM 1579 N N . GLU A 1 194 ? -60.850 -11.889 102.964 1.00 48.97 194 GLU A N 1
ATOM 1580 C CA . GLU A 1 194 ? -61.355 -11.918 101.593 1.00 48.97 194 GLU A CA 1
ATOM 1581 C C . GLU A 1 194 ? -62.535 -12.885 101.505 1.00 48.97 194 GLU A C 1
ATOM 1583 O O . GLU A 1 194 ? -62.389 -14.077 101.759 1.00 48.97 194 GLU A O 1
ATOM 1588 N N . ILE A 1 195 ? -63.707 -12.344 101.173 1.00 62.06 195 ILE A N 1
ATOM 1589 C CA . ILE A 1 195 ? -64.905 -13.123 100.873 1.00 62.06 195 ILE A CA 1
ATOM 1590 C C . ILE A 1 195 ? -64.632 -13.849 99.554 1.00 62.06 195 ILE A C 1
ATOM 1592 O O . ILE A 1 195 ? -64.487 -13.203 98.515 1.00 62.06 195 ILE A O 1
ATOM 1596 N N . SER A 1 196 ? -64.527 -15.173 99.608 1.00 69.50 196 SER A N 1
ATOM 1597 C CA . SER A 1 196 ? -64.364 -16.025 98.433 1.00 69.50 196 SER A CA 1
ATOM 1598 C C . SER A 1 196 ? -65.698 -16.172 97.696 1.00 69.50 196 SER A C 1
ATOM 1600 O O . SER A 1 196 ? -66.761 -16.149 98.317 1.00 69.50 196 SER A O 1
ATOM 1602 N N . ASP A 1 197 ? -65.664 -16.411 96.383 1.00 63.88 197 ASP A N 1
ATOM 1603 C CA . ASP A 1 197 ? -66.863 -16.773 95.611 1.00 63.88 197 ASP A CA 1
ATOM 1604 C C . ASP A 1 197 ? -67.593 -17.983 96.226 1.00 63.88 197 ASP A C 1
ATOM 1606 O O . ASP A 1 197 ? -68.822 -18.051 96.189 1.00 63.88 197 ASP A O 1
ATOM 1610 N N . ASN A 1 198 ? -66.861 -18.890 96.883 1.00 74.94 198 ASN A N 1
ATOM 1611 C CA . ASN A 1 198 ? -67.454 -19.995 97.636 1.00 74.94 198 ASN A CA 1
ATOM 1612 C C . ASN A 1 198 ? -68.248 -19.528 98.865 1.00 74.94 198 ASN A C 1
ATOM 1614 O O . ASN A 1 198 ? -69.325 -20.058 99.118 1.00 74.94 198 ASN A O 1
ATOM 1618 N N . ASP A 1 199 ? -67.781 -18.509 99.589 1.00 75.69 199 ASP A N 1
ATOM 1619 C CA . ASP A 1 199 ? -68.490 -17.979 100.762 1.00 75.69 199 ASP A CA 1
ATOM 1620 C C . ASP A 1 199 ? -69.810 -17.303 100.354 1.00 75.69 199 ASP A C 1
ATOM 1622 O O . ASP A 1 199 ? -70.819 -17.394 101.059 1.00 75.69 199 ASP A O 1
ATOM 1626 N N . ILE A 1 200 ? -69.824 -16.648 99.185 1.00 78.25 200 ILE A N 1
ATOM 1627 C CA . ILE A 1 200 ? -71.030 -16.045 98.598 1.00 78.25 200 ILE A CA 1
ATOM 1628 C C . ILE A 1 200 ? -72.018 -17.138 98.180 1.00 78.25 200 ILE A C 1
ATOM 1630 O O . ILE A 1 200 ? -73.215 -17.026 98.461 1.00 78.25 200 ILE A O 1
ATOM 1634 N N . LEU A 1 201 ? -71.531 -18.199 97.531 1.00 80.38 201 LEU A N 1
ATOM 1635 C CA . LEU A 1 201 ? -72.359 -19.331 97.116 1.00 80.38 201 LEU A CA 1
ATOM 1636 C C . LEU A 1 201 ? -72.964 -20.065 98.319 1.00 80.38 201 LEU A C 1
ATOM 1638 O O . LEU A 1 201 ? -74.166 -20.331 98.315 1.00 80.38 201 LEU A O 1
ATOM 1642 N N . ASP A 1 202 ? -72.191 -20.300 99.379 1.00 81.75 202 ASP A N 1
ATOM 1643 C CA . ASP A 1 202 ? -72.678 -20.930 100.610 1.00 81.75 202 ASP A CA 1
ATOM 1644 C C . ASP A 1 202 ? -73.721 -20.067 101.330 1.00 81.75 202 ASP A C 1
ATOM 1646 O O . ASP A 1 202 ? -74.726 -20.583 101.829 1.00 81.75 202 ASP A O 1
ATOM 1650 N N . ALA A 1 203 ? -73.537 -18.743 101.358 1.00 81.38 203 ALA A N 1
ATOM 1651 C CA . ALA A 1 203 ? -74.522 -17.824 101.923 1.00 81.38 203 ALA A CA 1
ATOM 1652 C C . ALA A 1 203 ? -75.842 -17.840 101.132 1.00 81.38 203 ALA A C 1
ATOM 1654 O O . ALA A 1 203 ? -76.921 -17.900 101.729 1.00 81.38 203 ALA A O 1
ATOM 1655 N N . LEU A 1 204 ? -75.776 -17.844 99.797 1.00 81.00 204 LEU A N 1
ATOM 1656 C CA . LEU A 1 204 ? -76.956 -17.954 98.934 1.00 81.00 204 LEU A CA 1
ATOM 1657 C C . LEU A 1 204 ? -77.663 -19.302 99.115 1.00 81.00 204 LEU A C 1
ATOM 1659 O O . LEU A 1 204 ? -78.888 -19.339 99.250 1.00 81.00 204 LEU A O 1
ATOM 1663 N N . GLN A 1 205 ? -76.906 -20.398 99.191 1.00 83.31 205 GLN A N 1
ATOM 1664 C CA . GLN A 1 205 ? -77.442 -21.735 99.431 1.00 83.31 205 GLN A CA 1
ATOM 1665 C C . GLN A 1 205 ? -78.121 -21.827 100.806 1.00 83.31 205 GLN A C 1
ATOM 1667 O O . GLN A 1 205 ? -79.203 -22.410 100.923 1.00 83.31 205 GLN A O 1
ATOM 1672 N N . ARG A 1 206 ? -77.536 -21.207 101.840 1.00 86.62 206 ARG A N 1
ATOM 1673 C CA . ARG A 1 206 ? -78.115 -21.133 103.188 1.00 86.62 206 ARG A CA 1
ATOM 1674 C C . ARG A 1 206 ? -79.439 -20.367 103.189 1.00 86.62 206 ARG A C 1
ATOM 1676 O O . ARG A 1 206 ? -80.417 -20.890 103.705 1.00 86.62 206 ARG A O 1
ATOM 1683 N N . ILE A 1 207 ? -79.519 -19.214 102.521 1.00 86.06 207 ILE A N 1
ATOM 1684 C CA . ILE A 1 207 ? -80.770 -18.442 102.386 1.00 86.06 207 ILE A CA 1
ATOM 1685 C C . ILE A 1 207 ? -81.849 -19.246 101.646 1.00 86.06 207 ILE A C 1
ATOM 1687 O O . ILE A 1 207 ? -83.017 -19.234 102.037 1.00 86.06 207 ILE A O 1
ATOM 1691 N N . ILE A 1 208 ? -81.484 -19.963 100.578 1.00 82.69 208 ILE A N 1
ATOM 1692 C CA . ILE A 1 208 ? -82.418 -20.824 99.834 1.00 82.69 208 ILE A CA 1
ATOM 1693 C C . ILE A 1 208 ? -82.929 -21.964 100.724 1.00 82.69 208 ILE A C 1
ATOM 1695 O O . ILE A 1 208 ? -84.128 -22.256 100.723 1.00 82.69 208 ILE A O 1
ATOM 1699 N N . SER A 1 209 ? -82.040 -22.576 101.505 1.00 85.38 209 SER A N 1
ATOM 1700 C CA . SER A 1 209 ? -82.376 -23.661 102.433 1.00 85.38 209 SER A CA 1
ATOM 1701 C C . SER A 1 209 ? -83.294 -23.160 103.550 1.00 85.38 209 SER A C 1
ATOM 1703 O O . SER A 1 209 ? -84.388 -23.687 103.721 1.00 85.38 209 SER A O 1
ATOM 1705 N N . GLU A 1 210 ? -82.938 -22.054 104.209 1.00 86.12 210 GLU A N 1
ATOM 1706 C CA . GLU A 1 210 ? -83.743 -21.415 105.258 1.00 86.12 210 GLU A CA 1
ATOM 1707 C C . GLU A 1 210 ? -85.127 -20.994 104.751 1.00 86.12 210 GLU A C 1
ATOM 1709 O O . GLU A 1 210 ? -86.133 -21.219 105.424 1.00 86.12 210 GLU A O 1
ATOM 1714 N N . ARG A 1 211 ? -85.213 -20.437 103.535 1.00 82.25 211 ARG A N 1
ATOM 1715 C CA . ARG A 1 211 ? -86.490 -20.116 102.877 1.00 82.25 211 ARG A CA 1
ATOM 1716 C C . ARG A 1 211 ? -87.332 -21.371 102.637 1.00 82.25 211 ARG A C 1
ATOM 1718 O O . ARG A 1 211 ? -88.553 -21.321 102.788 1.00 82.25 211 ARG A O 1
ATOM 1725 N N . THR A 1 212 ? -86.700 -22.477 102.254 1.00 80.62 212 THR A N 1
ATOM 1726 C CA . THR A 1 212 ? -87.370 -23.764 102.014 1.00 80.62 212 THR A CA 1
ATOM 1727 C C . THR A 1 212 ? -87.864 -24.377 103.327 1.00 80.62 212 THR A C 1
ATOM 1729 O O . THR A 1 212 ? -89.002 -24.839 103.404 1.00 80.62 212 THR A O 1
ATOM 1732 N N . ASP A 1 213 ? -87.069 -24.295 104.391 1.00 82.44 213 ASP A N 1
ATOM 1733 C CA . ASP A 1 213 ? -87.430 -24.775 105.724 1.00 82.44 213 ASP A CA 1
ATOM 1734 C C . ASP A 1 213 ? -88.558 -23.945 106.347 1.00 82.44 213 ASP A C 1
ATOM 1736 O O . ASP A 1 213 ? -89.523 -24.510 106.866 1.00 82.44 213 ASP A O 1
ATOM 1740 N N . TYR A 1 214 ? -88.515 -22.614 106.218 1.00 82.00 214 TYR A N 1
ATOM 1741 C CA . TYR A 1 214 ? -89.612 -21.732 106.635 1.00 82.00 214 TYR A CA 1
ATOM 1742 C C . TYR A 1 214 ? -90.906 -22.029 105.876 1.00 82.00 214 TYR A C 1
ATOM 1744 O O . TYR A 1 214 ? -91.985 -22.085 106.469 1.00 82.00 214 TYR A O 1
ATOM 1752 N N . TYR A 1 215 ? -90.809 -22.256 104.566 1.00 81.38 215 TYR A N 1
ATOM 1753 C CA . TYR A 1 215 ? -91.947 -22.651 103.744 1.00 81.38 215 TYR A CA 1
ATOM 1754 C C . TYR A 1 215 ? -92.561 -23.978 104.211 1.00 81.38 215 TYR A C 1
ATOM 1756 O O . TYR A 1 215 ? -93.782 -24.093 104.342 1.00 81.38 215 TYR A O 1
ATOM 1764 N N . ASN A 1 216 ? -91.722 -24.965 104.531 1.00 78.56 216 ASN A N 1
ATOM 1765 C CA . ASN A 1 216 ? -92.159 -26.261 105.044 1.00 78.56 216 ASN A CA 1
ATOM 1766 C C . ASN A 1 216 ? -92.770 -26.162 106.453 1.00 78.56 216 ASN A C 1
ATOM 1768 O O . ASN A 1 216 ? -93.783 -26.814 106.717 1.00 78.56 216 ASN A O 1
ATOM 1772 N N . GLN A 1 217 ? -92.234 -25.310 107.333 1.00 81.50 217 GLN A N 1
ATOM 1773 C CA . GLN A 1 217 ? -92.825 -25.032 108.649 1.00 81.50 217 GLN A CA 1
ATOM 1774 C C . GLN A 1 217 ? -94.200 -24.359 108.537 1.00 81.50 217 GLN A C 1
ATOM 1776 O O . GLN A 1 217 ? -95.137 -24.757 109.230 1.00 81.50 217 GLN A O 1
ATOM 1781 N N . LEU A 1 218 ? -94.359 -23.386 107.633 1.00 74.44 218 LEU A N 1
ATOM 1782 C CA . LEU A 1 218 ? -95.649 -22.742 107.352 1.00 74.44 218 LEU A CA 1
ATOM 1783 C C . LEU A 1 218 ? -96.676 -23.747 106.807 1.00 74.44 218 LEU A C 1
ATOM 1785 O O . LEU A 1 218 ? -97.832 -23.744 107.235 1.00 74.44 218 LEU A O 1
ATOM 1789 N N . LYS A 1 219 ? -96.235 -24.667 105.941 1.00 74.69 219 LYS A N 1
ATOM 1790 C CA . LYS A 1 219 ? -97.053 -25.769 105.419 1.00 74.69 219 LYS A CA 1
ATOM 1791 C C . LYS A 1 219 ? -97.465 -26.764 106.517 1.00 74.69 219 LYS A C 1
ATOM 1793 O O . LYS A 1 219 ? -98.620 -27.180 106.541 1.00 74.69 219 LYS A O 1
ATOM 1798 N N . GLN A 1 220 ? -96.572 -27.111 107.450 1.00 73.12 220 GLN A N 1
ATOM 1799 C CA . GLN A 1 220 ? -96.890 -27.966 108.609 1.00 73.12 220 GLN A CA 1
ATOM 1800 C C . GLN A 1 220 ? -97.836 -27.294 109.615 1.00 73.12 220 GLN A C 1
ATOM 1802 O O . GLN A 1 220 ? -98.650 -27.973 110.235 1.00 73.12 220 GLN A O 1
ATOM 1807 N N . LYS A 1 221 ? -97.770 -25.966 109.764 1.00 76.75 221 LYS A N 1
ATOM 1808 C CA . LYS A 1 221 ? -98.642 -25.174 110.651 1.00 76.75 221 LYS A CA 1
ATOM 1809 C C . LYS A 1 221 ? -100.024 -24.868 110.043 1.00 76.75 221 LYS A C 1
ATOM 1811 O O . LYS A 1 221 ? -100.779 -24.095 110.624 1.00 76.75 221 LYS A O 1
ATOM 1816 N N . GLY A 1 222 ? -100.368 -25.464 108.896 1.00 63.84 222 GLY A N 1
ATOM 1817 C CA . GLY A 1 222 ? -101.678 -25.321 108.248 1.00 63.84 222 GLY A CA 1
ATOM 1818 C C . GLY A 1 222 ? -101.891 -23.996 107.507 1.00 63.84 222 GLY A C 1
ATOM 1819 O O . GLY A 1 222 ? -103.011 -23.705 107.089 1.00 63.84 222 GLY A O 1
ATOM 1820 N N . VAL A 1 223 ? -100.839 -23.190 107.319 1.00 66.62 223 VAL A N 1
ATOM 1821 C CA . VAL A 1 223 ? -100.911 -21.928 106.572 1.00 66.62 223 VAL A CA 1
ATOM 1822 C C . VAL A 1 223 ? -100.855 -22.236 105.073 1.00 66.62 223 VAL A C 1
ATOM 1824 O O . VAL A 1 223 ? -99.975 -22.954 104.602 1.00 66.62 223 VAL A O 1
ATOM 1827 N N . LYS A 1 224 ? -101.810 -21.709 104.299 1.00 65.12 224 LYS A N 1
ATOM 1828 C CA . LYS A 1 224 ? -101.909 -21.945 102.850 1.00 65.12 224 LYS A CA 1
ATOM 1829 C C . LYS A 1 224 ? -100.836 -21.119 102.119 1.00 65.12 224 LYS A C 1
ATOM 1831 O O . LYS A 1 224 ? -101.000 -19.912 101.967 1.00 65.12 224 LYS A O 1
ATOM 1836 N N . VAL A 1 225 ? -99.740 -21.753 101.689 1.00 64.88 225 VAL A N 1
ATOM 1837 C CA . VAL A 1 225 ? -98.588 -21.079 101.048 1.00 64.88 225 VAL A CA 1
ATOM 1838 C C . VAL A 1 225 ? -98.546 -21.364 99.529 1.00 64.88 225 VAL A C 1
ATOM 1840 O O . VAL A 1 225 ? -98.678 -22.528 99.146 1.00 64.88 225 VAL A O 1
ATOM 1843 N N . PRO A 1 226 ? -98.370 -20.355 98.646 1.00 69.50 226 PRO A N 1
ATOM 1844 C CA . PRO A 1 226 ? -98.275 -20.543 97.187 1.00 69.50 226 PRO A CA 1
ATOM 1845 C C . PRO A 1 226 ? -97.089 -21.431 96.757 1.00 69.50 226 PRO A C 1
ATOM 1847 O O . PRO A 1 226 ? -96.089 -21.454 97.469 1.00 69.50 226 PRO A O 1
ATOM 1850 N N . PRO A 1 227 ? -97.131 -22.149 95.617 1.00 65.00 227 PRO A N 1
ATOM 1851 C CA . PRO A 1 227 ? -96.043 -23.036 95.188 1.00 65.00 227 PRO A CA 1
ATOM 1852 C C . PRO A 1 227 ? -94.714 -22.292 94.969 1.00 65.00 227 PRO A C 1
ATOM 1854 O O . PRO A 1 227 ? -94.652 -21.313 94.225 1.00 65.00 227 PRO A O 1
ATOM 1857 N N . LEU A 1 228 ? -93.632 -22.776 95.586 1.00 61.84 228 LEU A N 1
ATOM 1858 C CA . LEU A 1 228 ? -92.270 -22.311 95.319 1.00 61.84 228 LEU A CA 1
ATOM 1859 C C . LEU A 1 228 ? -91.759 -22.924 94.010 1.00 61.84 228 LEU A C 1
ATOM 1861 O O . LEU A 1 228 ? -91.067 -23.931 94.070 1.00 61.84 228 LEU A O 1
ATOM 1865 N N . GLN A 1 229 ? -92.119 -22.343 92.858 1.00 52.34 229 GLN A N 1
ATOM 1866 C CA . GLN A 1 229 ? -91.332 -22.333 91.607 1.00 52.34 229 GLN A CA 1
ATOM 1867 C C . GLN A 1 229 ? -92.160 -21.789 90.432 1.00 52.34 229 GLN A C 1
ATOM 1869 O O . GLN A 1 229 ? -93.111 -22.430 90.000 1.00 52.34 229 GLN A O 1
ATOM 1874 N N . GLN A 1 230 ? -91.745 -20.638 89.891 1.00 46.44 230 GLN A N 1
ATOM 1875 C CA . GLN A 1 230 ? -91.815 -20.297 88.463 1.00 46.44 230 GLN A CA 1
ATOM 1876 C C . GLN A 1 230 ? -90.987 -19.025 88.218 1.00 46.44 230 GLN A C 1
ATOM 1878 O O . GLN A 1 230 ? -91.442 -17.918 88.486 1.00 46.44 230 GLN A O 1
ATOM 1883 N N . SER A 1 231 ? -89.748 -19.198 87.756 1.00 35.84 231 SER A N 1
ATOM 1884 C CA . SER A 1 231 ? -89.092 -18.282 86.815 1.00 35.84 231 SER A CA 1
ATOM 1885 C C . SER A 1 231 ? -87.808 -18.946 86.314 1.00 35.84 231 SER A C 1
ATOM 1887 O O . SER A 1 231 ? -86.739 -18.792 86.902 1.00 35.84 231 SER A O 1
ATOM 1889 N N . GLU A 1 232 ? -87.929 -19.734 85.246 1.00 34.97 232 GLU A N 1
ATOM 1890 C CA . GLU A 1 232 ? -86.800 -19.974 84.351 1.00 34.97 232 GLU A CA 1
ATOM 1891 C C . GLU A 1 232 ? -86.748 -18.800 83.370 1.00 34.97 232 GLU A C 1
ATOM 1893 O O . GLU A 1 232 ? -87.568 -18.690 82.460 1.00 34.97 232 GLU A O 1
ATOM 1898 N N . ILE A 1 233 ? -85.795 -17.891 83.573 1.00 36.41 233 ILE A N 1
ATOM 1899 C CA . ILE A 1 233 ? -85.366 -16.949 82.539 1.00 36.41 233 ILE A CA 1
ATOM 1900 C C . ILE A 1 233 ? -84.325 -17.697 81.711 1.00 36.41 233 ILE A C 1
ATOM 1902 O O . ILE A 1 233 ? -83.154 -17.772 82.081 1.00 36.41 233 ILE A O 1
ATOM 1906 N N . SER A 1 234 ? -84.757 -18.286 80.597 1.00 33.69 234 SER A N 1
ATOM 1907 C CA . SER A 1 234 ? -83.843 -18.738 79.552 1.00 33.69 234 SER A CA 1
ATOM 1908 C C . SER A 1 234 ? -83.312 -17.512 78.809 1.00 33.69 234 SER A C 1
ATOM 1910 O O . SER A 1 234 ? -84.059 -16.648 78.351 1.00 33.69 234 SER A O 1
ATOM 1912 N N . SER A 1 235 ? -81.995 -17.447 78.725 1.00 31.88 235 SER A N 1
ATOM 1913 C CA . SER A 1 235 ? -81.181 -16.408 78.116 1.00 31.88 235 SER A CA 1
ATOM 1914 C C . SER A 1 235 ? -81.482 -16.172 76.631 1.00 31.88 235 SER A C 1
ATOM 1916 O O . SER A 1 235 ? -81.627 -17.091 75.824 1.00 31.88 235 SER A O 1
ATOM 1918 N N . SER A 1 236 ? -81.498 -14.897 76.242 1.00 35.00 236 SER A N 1
ATOM 1919 C CA . SER A 1 236 ? -81.479 -14.453 74.852 1.00 35.00 236 SER A CA 1
ATOM 1920 C C . SER A 1 236 ? -80.114 -14.745 74.214 1.00 35.00 236 SER A C 1
ATOM 1922 O O . SER A 1 236 ? -79.175 -13.960 74.349 1.00 35.00 236 SER A O 1
ATOM 1924 N N . ALA A 1 237 ? -79.994 -15.861 73.495 1.00 34.97 237 ALA A N 1
ATOM 1925 C CA . ALA A 1 237 ? -78.865 -16.127 72.608 1.00 34.97 237 ALA A CA 1
ATOM 1926 C C . ALA A 1 237 ? -79.100 -15.453 71.241 1.00 34.97 237 ALA A C 1
ATOM 1928 O O . ALA A 1 237 ? -79.800 -15.972 70.369 1.00 34.97 237 ALA A O 1
ATOM 1929 N N . SER A 1 238 ? -78.516 -14.272 71.040 1.00 36.84 238 SER A N 1
ATOM 1930 C CA . SER A 1 238 ? -78.414 -13.631 69.727 1.00 36.84 238 SER A CA 1
ATOM 1931 C C . SER A 1 238 ? -77.399 -14.372 68.843 1.00 36.84 238 SER A C 1
ATOM 1933 O O . SER A 1 238 ? -76.226 -14.491 69.187 1.00 36.84 238 SER A O 1
ATOM 1935 N 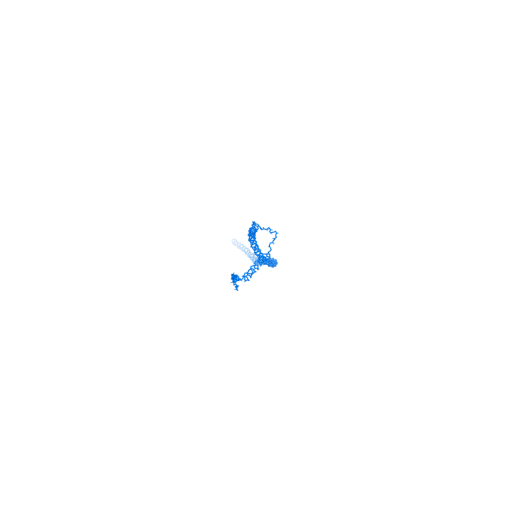N . LYS A 1 239 ? -77.874 -14.867 67.695 1.00 39.12 239 LYS A N 1
ATOM 1936 C CA . LYS A 1 239 ? -77.140 -15.596 66.643 1.00 39.12 239 LYS A CA 1
ATOM 1937 C C . LYS A 1 239 ? -75.885 -14.850 66.135 1.00 39.12 239 LYS A C 1
ATOM 1939 O O . LYS A 1 239 ? -76.004 -13.664 65.825 1.00 39.12 239 LYS A O 1
ATOM 1944 N N . PRO A 1 240 ? -74.754 -15.533 65.858 1.00 40.84 240 PRO A N 1
ATOM 1945 C CA . PRO A 1 240 ? -73.731 -15.019 64.953 1.00 40.84 240 PRO A CA 1
ATOM 1946 C C . PRO A 1 240 ? -74.073 -15.362 63.492 1.00 40.84 240 PRO A C 1
ATOM 1948 O O . PRO A 1 240 ? -74.396 -16.500 63.142 1.00 40.84 240 PRO A O 1
ATOM 1951 N N . LYS A 1 241 ? -74.017 -14.339 62.631 1.00 38.34 241 LYS A N 1
ATOM 1952 C CA . LYS A 1 241 ? -74.155 -14.439 61.173 1.00 38.34 241 LYS A CA 1
ATOM 1953 C C . LYS A 1 241 ? -72.945 -15.158 60.567 1.00 38.34 241 LYS A C 1
ATOM 1955 O O . LYS A 1 241 ? -71.801 -14.802 60.822 1.00 38.34 241 LYS A O 1
ATOM 1960 N N . LYS A 1 242 ? -73.242 -16.129 59.706 1.00 39.41 242 LYS A N 1
ATOM 1961 C CA . LYS A 1 242 ? -72.333 -16.838 58.801 1.00 39.41 242 LYS A CA 1
ATOM 1962 C C . LYS A 1 242 ? -72.033 -15.942 57.591 1.00 39.41 242 LYS A C 1
ATOM 1964 O O . LYS A 1 242 ? -72.968 -15.574 56.885 1.00 39.41 242 LYS A O 1
ATOM 1969 N N . ALA A 1 243 ? -70.764 -15.625 57.341 1.00 38.84 243 ALA A N 1
ATOM 1970 C CA . ALA A 1 243 ? -70.296 -15.056 56.077 1.00 38.84 243 ALA A CA 1
ATOM 1971 C C . ALA A 1 243 ? -69.341 -16.055 55.400 1.00 38.84 243 ALA A C 1
ATOM 1973 O O . ALA A 1 243 ? -68.217 -16.276 55.833 1.00 38.84 243 ALA A O 1
ATOM 1974 N N . THR A 1 244 ? -69.920 -16.740 54.416 1.00 38.12 244 THR A N 1
ATOM 1975 C CA . THR A 1 244 ? -69.363 -17.234 53.147 1.00 38.12 244 THR A CA 1
ATOM 1976 C C . THR A 1 244 ? -67.843 -17.210 52.940 1.00 38.12 244 THR A C 1
ATOM 1978 O O . THR A 1 244 ? -67.244 -16.154 52.762 1.00 38.12 244 THR A O 1
ATOM 1981 N N . ALA A 1 245 ? -67.276 -18.411 52.797 1.00 42.97 245 ALA A N 1
ATOM 1982 C CA . ALA A 1 245 ? -66.109 -18.663 51.963 1.00 42.97 245 ALA A CA 1
ATOM 1983 C C . ALA A 1 245 ? -66.546 -18.653 50.488 1.00 42.97 245 ALA A C 1
ATOM 1985 O O . ALA A 1 245 ? -67.437 -19.420 50.111 1.00 42.97 245 ALA A O 1
ATOM 1986 N N . SER A 1 246 ? -65.924 -17.800 49.677 1.00 46.66 246 SER A N 1
ATOM 1987 C CA . SER A 1 246 ? -65.974 -17.889 48.217 1.00 46.66 246 SER A CA 1
ATOM 1988 C C . SER A 1 246 ? -64.734 -18.632 47.730 1.00 46.66 246 SER A C 1
ATOM 1990 O O . SER A 1 246 ? -63.618 -18.314 48.142 1.00 46.66 246 SER A O 1
ATOM 1992 N N . LYS A 1 247 ? -64.973 -19.640 46.889 1.00 42.94 247 LYS A N 1
ATOM 1993 C CA . LYS A 1 247 ? -64.033 -20.076 45.855 1.00 42.94 247 LYS A CA 1
ATOM 1994 C C . LYS A 1 247 ? -63.942 -19.008 44.772 1.00 42.94 247 LYS A C 1
ATOM 1996 O O . LYS A 1 247 ? -64.963 -18.305 44.586 1.00 42.94 247 LYS A O 1
#

Organism: Rousettus aegyptiacus (NCBI:txid9407)

Radius of gyration: 88.65 Å; chains: 1; bounding box: 170×70×229 Å

Foldseek 3Di:
DVVVVVVVVVVVVVVVVVVVVVVVVVVVVVVVVVVVVVVVVVVVVVVVVVVVVVVVVVVVVVVVVVVVVVVVVVVCVVVVVVVVVVVVVVVVVVVVVVVVVVVVVVVVVVVVVVVVVVVVVVVVVVVVVVVVVVVVVVVVVVVVVVVVVVVVVVVVVVVVVVVVVVVVVVVVVVVVVVLCVVQVPPPHDDDPDDCDPVNVVVVVVVVVVVVVVVVVVCVVVVHDDDDPDDDDPDDDDDDDDDDDDDD

pLDDT: mean 86.65, std 18.64, range [31.88, 98.81]